Protein AF-A0A1V6BZ57-F1 (afdb_monomer_lite)

Secondary structure (DSSP, 8-state):
---SS-S------TTS--HHHHHHHHHHHHHHHHHHH-SS-EEEEE-GGGHHHHHHHHHHHHHHTTT-HHHHHHHH--SS--TTT--BSS-TT-HHHHHH--EEEHHHHHHHHHH-TTS-HHHHHHHHHHHHHHHHHEEEEEE-TT-TT--TTT---EEE---TTSEETTEEGGGG-TTS-SS--TTTT---HHHHTT--TTSS---SHHHHHHHHHS---TT-TTTT---

Radius of gyration: 19.05 Å; chains: 1; bounding box: 48×35×51 Å

Sequence (231 aa):
MNDITGEKRSIYPSNLLAPEDLGRIIIEEQYDYTSLETDDQALALYNTEKCVDLKYSLDALFVALKDNLADIEIIRGKGEINQADALFYFDSSSVDEWIDYCYFDIYDICKKIILSNKFSQYINNMAAEVQEKINEVILYSFSGKYFQRFQNNVNGLSFFFPDGNALYEGDKVYRYQSWYNAIEDEDSYGKLSFCSDNALMGNGVVENYFEVLDYWFDNQNENGGFNGYGY

Structure (mmCIF, N/CA/C/O backbone):
data_AF-A0A1V6BZ57-F1
#
_entry.id   AF-A0A1V6BZ57-F1
#
loop_
_atom_site.group_PDB
_atom_site.id
_atom_site.type_symbol
_atom_site.label_atom_id
_atom_site.label_alt_id
_atom_site.label_comp_id
_atom_site.label_asym_id
_atom_site.label_entity_id
_atom_site.label_seq_id
_atom_site.pdbx_PDB_ins_code
_atom_site.Cartn_x
_atom_site.Cartn_y
_atom_site.Cartn_z
_atom_site.occupancy
_atom_site.B_iso_or_equiv
_atom_site.auth_seq_id
_atom_site.auth_comp_id
_atom_site.auth_asym_id
_atom_site.auth_atom_id
_atom_site.pdbx_PDB_model_num
ATOM 1 N N . MET A 1 1 ? 22.467 9.948 -10.420 1.00 40.53 1 MET A N 1
ATOM 2 C CA . MET A 1 1 ? 21.338 9.234 -11.041 1.00 40.53 1 MET A CA 1
ATOM 3 C C . MET A 1 1 ? 21.805 7.811 -11.220 1.00 40.53 1 MET A C 1
ATOM 5 O O . MET A 1 1 ? 22.804 7.623 -11.901 1.00 40.53 1 MET A O 1
ATOM 9 N N . ASN A 1 2 ? 21.191 6.866 -10.511 1.00 40.69 2 ASN A N 1
ATOM 10 C CA . ASN A 1 2 ? 21.417 5.454 -10.786 1.00 40.69 2 ASN A CA 1
ATOM 11 C C . ASN A 1 2 ? 20.596 5.143 -12.030 1.00 40.69 2 ASN A C 1
ATOM 13 O O . ASN A 1 2 ? 19.379 5.313 -12.028 1.00 40.69 2 ASN A O 1
ATOM 17 N N . ASP A 1 3 ? 21.308 4.824 -13.094 1.00 54.97 3 ASP A N 1
ATOM 18 C CA . ASP A 1 3 ? 20.764 4.389 -14.367 1.00 54.97 3 ASP A CA 1
ATOM 19 C C . ASP A 1 3 ? 19.885 3.154 -14.098 1.00 54.97 3 ASP A C 1
ATOM 21 O O . ASP A 1 3 ? 20.356 2.216 -13.451 1.00 54.97 3 ASP A O 1
ATOM 25 N N . ILE A 1 4 ? 18.599 3.174 -14.477 1.00 63.56 4 ILE A N 1
ATOM 26 C CA . ILE A 1 4 ? 17.667 2.075 -14.139 1.00 63.56 4 ILE A CA 1
ATOM 27 C C . ILE A 1 4 ? 18.148 0.755 -14.730 1.00 63.56 4 ILE A C 1
ATOM 29 O O . ILE A 1 4 ? 17.919 -0.290 -14.118 1.00 63.56 4 ILE A O 1
ATOM 33 N N . THR A 1 5 ? 18.886 0.810 -15.844 1.00 59.44 5 THR A N 1
ATOM 34 C CA . THR A 1 5 ? 19.538 -0.365 -16.429 1.00 59.44 5 THR A CA 1
ATOM 35 C C . THR A 1 5 ? 21.015 -0.193 -16.778 1.00 59.44 5 THR A C 1
ATOM 37 O O . THR A 1 5 ? 21.686 -1.203 -16.958 1.00 59.44 5 THR A O 1
ATOM 40 N N . GLY A 1 6 ? 21.585 1.020 -16.799 1.00 52.34 6 GLY A N 1
ATOM 41 C CA . GLY A 1 6 ? 23.049 1.204 -16.854 1.00 52.34 6 GLY A CA 1
ATOM 42 C C . GLY A 1 6 ? 23.752 0.721 -18.124 1.00 52.34 6 GLY A C 1
ATOM 43 O O . GLY A 1 6 ? 24.981 0.786 -18.198 1.00 52.34 6 GLY A O 1
ATOM 44 N N . GLU A 1 7 ? 23.017 0.230 -19.124 1.00 53.84 7 GLU A N 1
ATOM 45 C CA . GLU A 1 7 ? 23.578 -0.483 -20.268 1.00 53.84 7 GLU A CA 1
ATOM 46 C C . GLU A 1 7 ? 23.028 0.021 -21.609 1.00 53.84 7 GLU A C 1
ATOM 48 O O . GLU A 1 7 ? 21.966 0.631 -21.715 1.00 53.84 7 GLU A O 1
ATOM 53 N N . LYS A 1 8 ? 23.776 -0.251 -22.687 1.00 57.81 8 LYS A N 1
ATOM 54 C CA . LYS A 1 8 ? 23.262 -0.097 -24.054 1.00 57.81 8 LYS A CA 1
ATOM 55 C C . LYS A 1 8 ? 21.998 -0.945 -24.202 1.00 57.81 8 LYS A C 1
ATOM 57 O O . LYS A 1 8 ? 22.067 -2.145 -23.948 1.00 57.81 8 LYS A O 1
ATOM 62 N N . ARG A 1 9 ? 20.912 -0.340 -24.708 1.00 63.59 9 AR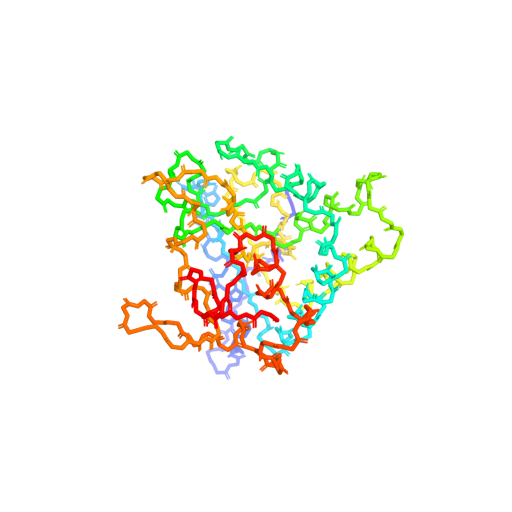G A N 1
ATOM 63 C CA . ARG A 1 9 ? 19.656 -1.024 -25.071 1.00 63.59 9 ARG A CA 1
ATOM 64 C C . ARG A 1 9 ? 19.945 -2.389 -25.700 1.00 63.59 9 ARG A C 1
ATOM 66 O O . ARG A 1 9 ? 20.618 -2.480 -26.733 1.00 63.59 9 ARG A O 1
ATOM 73 N N . SER A 1 10 ? 19.462 -3.442 -25.052 1.00 65.56 10 SER A N 1
ATOM 74 C CA . SER A 1 10 ? 19.669 -4.813 -25.508 1.00 65.56 10 SER A CA 1
ATOM 75 C C . SER A 1 10 ? 18.789 -5.102 -26.726 1.00 65.56 10 SER A C 1
ATOM 77 O O . SER A 1 10 ? 17.597 -4.809 -26.731 1.00 65.56 10 SER A O 1
ATOM 79 N N . ILE A 1 11 ? 19.377 -5.669 -27.783 1.00 69.25 11 ILE A N 1
ATOM 80 C CA . ILE A 1 11 ? 18.643 -6.087 -28.985 1.00 69.25 11 ILE A CA 1
ATOM 81 C C . ILE A 1 11 ? 18.329 -7.574 -28.849 1.00 69.25 11 ILE A C 1
ATOM 83 O O . ILE A 1 11 ? 19.225 -8.412 -28.962 1.00 69.25 11 ILE A O 1
ATOM 87 N N . TYR A 1 12 ? 17.055 -7.902 -28.647 1.00 69.31 12 TYR A N 1
ATOM 88 C CA . TYR A 1 12 ? 16.594 -9.286 -28.550 1.00 69.31 12 TYR A CA 1
ATOM 89 C C . TYR A 1 12 ? 16.087 -9.776 -29.907 1.00 69.31 12 TYR A C 1
ATOM 91 O O . TYR A 1 12 ? 15.252 -9.113 -30.530 1.00 69.31 12 TYR A O 1
ATOM 99 N N . PRO A 1 13 ? 16.523 -10.948 -30.393 1.00 73.38 13 PRO A N 1
ATOM 100 C CA . PRO A 1 13 ? 15.813 -11.611 -31.472 1.00 73.38 13 PRO A CA 1
ATOM 101 C C . PRO A 1 13 ? 14.451 -12.092 -30.941 1.00 73.38 13 PRO A C 1
ATOM 103 O O . PRO A 1 13 ? 14.365 -12.675 -29.862 1.00 73.38 13 PRO A O 1
ATOM 106 N N . SER A 1 14 ? 13.379 -11.843 -31.700 1.00 72.19 14 SER A N 1
ATOM 107 C CA . SER A 1 14 ? 11.987 -12.066 -31.250 1.00 72.19 14 SER A CA 1
ATOM 108 C C . SER A 1 14 ? 11.676 -13.482 -30.741 1.00 72.19 14 SER A C 1
ATOM 110 O O . SER A 1 14 ? 10.747 -13.658 -29.962 1.00 72.19 14 SER A O 1
ATOM 112 N N . ASN A 1 15 ? 12.452 -14.490 -31.143 1.00 78.81 15 ASN A N 1
ATOM 113 C CA . ASN A 1 15 ? 12.293 -15.882 -30.722 1.00 78.81 15 ASN A CA 1
ATOM 114 C C . ASN A 1 15 ? 13.043 -16.253 -29.427 1.00 78.81 15 ASN A C 1
ATOM 116 O O . ASN A 1 15 ? 12.951 -17.405 -29.010 1.00 78.81 15 ASN A O 1
ATOM 120 N N . LEU A 1 16 ? 13.797 -15.327 -28.823 1.00 80.25 16 LEU A N 1
ATOM 121 C CA . LEU A 1 16 ? 14.528 -15.526 -27.561 1.00 80.25 16 LEU A CA 1
ATOM 122 C C . LEU A 1 16 ? 14.095 -14.550 -26.455 1.00 80.25 16 LEU A C 1
ATOM 124 O O . LEU A 1 16 ? 14.735 -14.510 -25.411 1.00 80.25 16 LEU A O 1
ATOM 128 N N . LEU A 1 17 ? 13.048 -13.752 -26.682 1.00 84.62 17 LEU A N 1
ATOM 129 C CA . LEU A 1 17 ? 12.580 -12.763 -25.714 1.00 84.62 17 LEU A CA 1
ATOM 130 C C . LEU A 1 17 ? 11.775 -13.452 -24.602 1.00 84.62 17 LEU A C 1
ATOM 132 O O . LEU A 1 17 ? 10.671 -13.941 -24.853 1.00 84.62 17 LEU A O 1
ATOM 136 N N . ALA A 1 18 ? 12.319 -13.498 -23.384 1.00 88.44 18 ALA A N 1
ATOM 137 C CA . ALA A 1 18 ? 11.575 -13.975 -22.224 1.00 88.44 18 ALA A CA 1
ATOM 138 C C . ALA A 1 18 ? 10.534 -12.926 -21.771 1.00 88.44 18 ALA A C 1
ATOM 140 O O . ALA A 1 18 ? 10.700 -11.735 -22.050 1.00 88.44 18 ALA A O 1
ATOM 141 N N . PRO A 1 19 ? 9.469 -13.320 -21.044 1.00 89.06 19 PRO A N 1
ATOM 142 C CA . PRO A 1 19 ? 8.496 -12.369 -20.500 1.00 89.06 19 PRO A CA 1
ATOM 143 C C . PRO A 1 19 ? 9.128 -11.262 -19.643 1.00 89.06 19 PRO A C 1
ATOM 145 O O . PRO A 1 19 ? 8.738 -10.104 -19.757 1.00 89.06 19 PRO A O 1
ATOM 148 N N . GLU A 1 20 ? 10.136 -11.603 -18.837 1.00 88.75 20 GLU A N 1
ATOM 149 C CA . GLU A 1 20 ? 10.888 -10.638 -18.027 1.00 88.75 20 GLU A CA 1
ATOM 150 C C . GLU A 1 20 ? 11.664 -9.637 -18.893 1.00 88.75 20 GLU A C 1
ATOM 152 O O . GLU A 1 20 ? 11.630 -8.438 -18.622 1.00 88.75 20 GLU A O 1
ATOM 157 N N . ASP A 1 21 ? 12.288 -10.093 -19.986 1.00 87.12 21 ASP A N 1
ATOM 158 C CA . ASP A 1 21 ? 12.981 -9.207 -20.924 1.00 87.12 21 ASP A CA 1
ATOM 159 C C . ASP A 1 21 ? 12.014 -8.222 -21.585 1.00 87.12 21 ASP A C 1
ATOM 161 O O . ASP A 1 21 ? 12.327 -7.040 -21.710 1.00 87.12 21 ASP A O 1
ATOM 165 N N . LEU A 1 22 ? 10.822 -8.687 -21.977 1.00 89.50 22 LEU A N 1
ATOM 166 C CA . LEU A 1 22 ? 9.782 -7.812 -22.516 1.00 89.50 22 LEU A CA 1
ATOM 167 C C . LEU A 1 22 ? 9.320 -6.784 -21.474 1.00 89.50 22 LEU A C 1
ATOM 169 O O . LEU A 1 22 ? 9.206 -5.602 -21.794 1.00 89.50 22 LEU A O 1
ATOM 173 N N . GLY A 1 23 ? 9.077 -7.221 -20.236 1.00 92.12 23 GLY A N 1
ATOM 174 C CA . GLY A 1 23 ? 8.700 -6.338 -19.133 1.00 92.12 23 GLY A CA 1
ATOM 175 C C . GLY A 1 23 ? 9.756 -5.267 -18.862 1.00 92.12 23 GLY A C 1
ATOM 176 O O . GLY A 1 23 ? 9.420 -4.090 -18.741 1.00 92.12 23 GLY A O 1
ATOM 177 N N . ARG A 1 24 ? 11.039 -5.648 -18.858 1.00 89.44 24 ARG A N 1
ATOM 178 C CA . ARG A 1 24 ? 12.160 -4.709 -18.735 1.00 89.44 24 ARG A CA 1
ATOM 179 C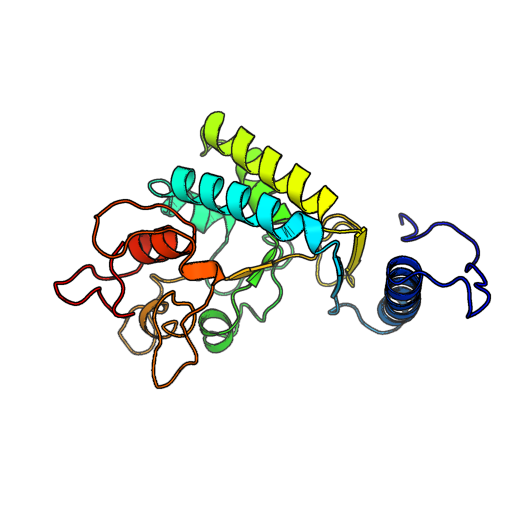 C . ARG A 1 24 ? 12.153 -3.664 -19.850 1.00 89.44 24 ARG A C 1
ATOM 181 O O . ARG A 1 24 ? 12.250 -2.483 -19.544 1.00 89.44 24 ARG A O 1
ATOM 188 N N . ILE A 1 25 ? 11.995 -4.069 -21.114 1.00 88.62 25 ILE A N 1
ATOM 189 C CA . ILE A 1 25 ? 11.953 -3.125 -22.249 1.00 88.62 25 ILE A CA 1
ATOM 190 C C . ILE A 1 25 ? 10.821 -2.104 -22.067 1.00 88.62 25 ILE A C 1
ATOM 192 O O . ILE A 1 25 ? 11.012 -0.918 -22.316 1.00 88.62 25 ILE A O 1
ATOM 196 N N . ILE A 1 26 ? 9.643 -2.546 -21.613 1.00 91.56 26 ILE A N 1
ATOM 197 C CA . ILE A 1 26 ? 8.510 -1.647 -21.351 1.00 91.56 26 ILE A CA 1
ATOM 198 C C . ILE A 1 26 ? 8.869 -0.623 -20.267 1.00 91.56 26 ILE A C 1
ATOM 200 O O . ILE A 1 26 ? 8.581 0.561 -20.436 1.00 91.56 26 ILE A O 1
ATOM 204 N N . ILE A 1 27 ? 9.507 -1.067 -19.180 1.00 92.31 27 ILE A N 1
ATOM 205 C CA . ILE A 1 27 ? 9.957 -0.192 -18.091 1.00 92.31 27 ILE A CA 1
ATOM 206 C C . ILE A 1 27 ? 10.988 0.828 -18.590 1.00 92.31 27 ILE A C 1
ATOM 208 O O . ILE A 1 27 ? 10.864 2.007 -18.274 1.00 92.31 27 ILE A O 1
ATOM 212 N N . GLU A 1 28 ? 11.970 0.399 -19.385 1.00 88.19 28 GLU A N 1
ATOM 213 C CA . GLU A 1 28 ? 13.013 1.272 -19.938 1.00 88.19 28 GLU A CA 1
ATOM 214 C C . GLU A 1 28 ? 12.428 2.364 -20.846 1.00 88.19 28 GLU A C 1
ATOM 216 O O . GLU A 1 28 ? 12.716 3.544 -20.654 1.00 88.19 28 GLU A O 1
ATOM 221 N N . GLU A 1 29 ? 11.570 2.002 -21.806 1.00 88.31 29 GLU A N 1
ATOM 222 C CA . GLU A 1 29 ? 10.993 2.987 -22.733 1.00 88.31 29 GLU A CA 1
ATOM 223 C C . GLU A 1 29 ? 10.022 3.944 -22.023 1.00 88.31 29 GLU A C 1
ATOM 225 O O . GLU A 1 29 ? 9.957 5.126 -22.367 1.00 88.31 29 G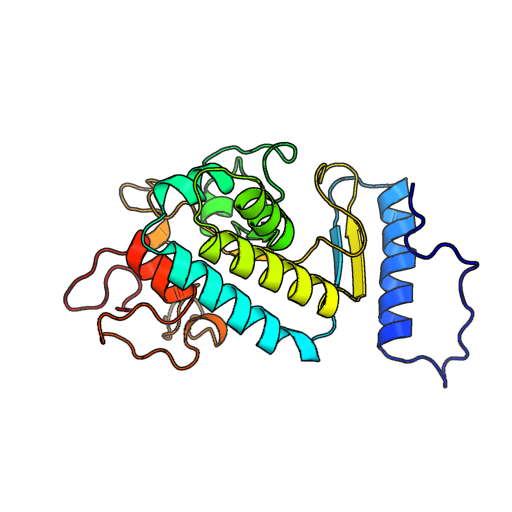LU A O 1
ATOM 230 N N . GLN A 1 30 ? 9.291 3.467 -21.009 1.00 91.00 30 GLN A N 1
ATOM 231 C CA . GLN A 1 30 ? 8.456 4.341 -20.185 1.00 91.00 30 GLN A CA 1
ATOM 232 C C . GLN A 1 30 ? 9.292 5.261 -19.298 1.00 91.00 30 GLN A C 1
ATOM 234 O O . GLN A 1 30 ? 8.971 6.439 -19.191 1.00 91.00 30 GLN A O 1
ATOM 239 N N . TYR A 1 31 ? 10.393 4.784 -18.718 1.00 89.12 31 TYR A N 1
ATOM 240 C CA . TYR A 1 31 ? 11.288 5.641 -17.948 1.00 89.12 31 TYR A CA 1
ATOM 241 C C . TYR A 1 31 ? 11.886 6.764 -18.798 1.00 89.12 31 TYR A C 1
ATOM 243 O O . TYR A 1 31 ? 11.898 7.922 -18.369 1.00 89.12 31 TYR A O 1
ATOM 251 N N . ASP A 1 32 ? 12.359 6.439 -20.003 1.00 84.19 32 ASP A N 1
ATOM 252 C CA . ASP A 1 32 ? 12.898 7.427 -20.936 1.00 84.19 32 ASP A CA 1
ATOM 253 C C . ASP A 1 32 ? 11.841 8.494 -21.259 1.00 84.19 32 ASP A C 1
ATOM 255 O O . ASP A 1 32 ? 12.141 9.684 -21.220 1.00 84.19 32 ASP A O 1
ATOM 259 N N . TYR A 1 33 ? 10.587 8.095 -21.494 1.00 83.69 33 TYR A N 1
ATOM 260 C CA . TYR A 1 33 ? 9.491 9.040 -21.712 1.00 83.69 33 TYR A CA 1
ATOM 261 C C . TYR A 1 33 ? 9.174 9.873 -20.461 1.00 83.69 33 TYR A C 1
ATOM 263 O O . TYR A 1 33 ? 9.168 11.102 -20.526 1.00 83.69 33 TYR A O 1
ATOM 271 N N . THR A 1 34 ? 8.942 9.233 -19.310 1.00 83.94 34 THR A N 1
ATOM 272 C CA . THR A 1 34 ? 8.579 9.925 -18.069 1.00 83.94 34 THR A CA 1
ATOM 273 C C . THR A 1 34 ? 9.672 10.897 -17.657 1.00 83.94 34 THR A C 1
ATOM 275 O O . THR A 1 34 ? 9.390 12.064 -17.436 1.00 83.94 34 THR A O 1
ATOM 278 N N . SER A 1 35 ? 10.938 10.478 -17.637 1.00 75.44 35 SER A N 1
ATOM 279 C CA . SER A 1 35 ? 12.053 11.346 -17.239 1.00 75.44 35 SER A CA 1
ATOM 280 C C . SER A 1 35 ? 12.185 12.625 -18.085 1.00 75.44 35 SER A C 1
ATOM 282 O O . SER A 1 35 ? 12.715 13.630 -17.587 1.00 75.44 35 SER A O 1
ATOM 284 N N . LEU A 1 36 ? 11.678 12.604 -19.322 1.00 71.75 36 LEU A N 1
ATOM 285 C CA . LEU A 1 36 ? 11.666 13.727 -20.254 1.00 71.75 36 LEU A CA 1
ATOM 286 C C . LEU A 1 36 ? 10.383 14.574 -20.179 1.00 71.75 36 LEU A C 1
ATOM 288 O O . LEU A 1 36 ? 10.484 15.797 -20.269 1.00 71.75 36 LEU A O 1
ATOM 292 N N . GLU A 1 37 ? 9.209 13.962 -19.987 1.00 80.12 37 GLU A N 1
ATOM 293 C CA . GLU A 1 37 ? 7.910 14.604 -20.268 1.00 80.12 37 GLU A CA 1
ATOM 294 C C . GLU A 1 37 ? 6.946 14.721 -19.064 1.00 80.12 37 GLU A C 1
ATOM 296 O O . GLU A 1 37 ? 6.043 15.556 -19.103 1.00 80.12 37 GLU A O 1
ATOM 301 N N . THR A 1 38 ? 7.095 13.932 -17.989 1.00 84.12 38 THR A N 1
ATOM 302 C CA . THR A 1 38 ? 6.182 13.941 -16.813 1.00 84.12 38 THR A CA 1
ATOM 303 C C . THR A 1 38 ? 6.946 13.736 -15.498 1.00 84.12 38 THR A C 1
ATOM 305 O O . THR A 1 38 ? 8.074 13.252 -15.469 1.00 84.12 38 THR A O 1
ATOM 308 N N . ASP A 1 39 ? 6.387 14.153 -14.364 1.00 87.31 39 ASP A N 1
ATOM 309 C CA . ASP A 1 39 ? 6.981 13.893 -13.051 1.00 87.31 39 ASP A CA 1
ATOM 310 C C . ASP A 1 39 ? 6.084 13.116 -12.084 1.00 87.31 39 ASP A C 1
ATOM 312 O O . ASP A 1 39 ? 6.575 12.723 -11.027 1.00 87.31 39 ASP A O 1
ATOM 316 N N . ASP A 1 40 ? 4.847 12.819 -12.465 1.00 90.06 40 ASP A N 1
ATOM 317 C CA . ASP A 1 40 ? 3.766 12.269 -11.640 1.00 90.06 40 ASP A CA 1
ATOM 318 C C . ASP A 1 40 ? 3.397 10.813 -11.973 1.00 90.06 40 ASP A C 1
ATOM 320 O O . ASP A 1 40 ? 2.426 10.275 -11.447 1.00 90.06 40 ASP A O 1
ATOM 324 N N . GLN A 1 41 ? 4.200 10.133 -12.793 1.00 92.75 41 GLN A N 1
ATOM 325 C CA . GLN A 1 41 ? 4.006 8.718 -13.127 1.00 92.75 41 GLN A CA 1
ATOM 326 C C . GLN A 1 41 ? 4.971 7.798 -12.377 1.00 92.75 41 GLN A C 1
ATOM 328 O O . GLN A 1 41 ? 6.128 8.145 -12.136 1.00 92.75 41 GLN A O 1
ATOM 333 N N . ALA A 1 42 ? 4.503 6.599 -12.043 1.00 94.12 42 ALA A N 1
ATOM 334 C CA . ALA A 1 42 ? 5.316 5.507 -11.527 1.00 94.12 42 ALA A CA 1
ATOM 335 C C . ALA A 1 42 ? 4.925 4.203 -12.226 1.00 94.12 42 ALA A C 1
ATOM 337 O O . ALA A 1 42 ? 3.759 3.999 -12.566 1.00 94.12 42 ALA A O 1
ATOM 338 N N . LEU A 1 43 ? 5.900 3.324 -12.448 1.00 95.44 43 LEU A N 1
ATOM 339 C CA . LEU A 1 43 ? 5.672 2.025 -13.069 1.00 95.44 43 LEU A CA 1
ATOM 340 C C . LEU A 1 43 ? 6.616 0.988 -12.468 1.00 95.44 43 LEU A C 1
ATOM 342 O O . LEU A 1 43 ? 7.774 1.285 -12.164 1.00 95.44 43 LEU A O 1
ATOM 346 N N . ALA A 1 44 ? 6.120 -0.236 -12.314 1.00 96.50 44 ALA A N 1
ATOM 347 C CA . ALA A 1 44 ? 6.885 -1.346 -11.775 1.00 96.50 44 ALA A CA 1
ATOM 348 C C . ALA A 1 44 ? 6.559 -2.661 -12.493 1.00 96.50 44 ALA A C 1
ATOM 350 O O . ALA A 1 44 ? 5.446 -2.875 -12.974 1.00 96.50 44 ALA A O 1
ATOM 351 N N . LEU A 1 45 ? 7.560 -3.536 -12.558 1.00 97.19 45 LEU A N 1
ATOM 352 C CA . LEU A 1 45 ? 7.474 -4.910 -13.028 1.00 97.19 45 LEU A CA 1
ATOM 353 C C . LEU A 1 45 ? 7.665 -5.848 -11.838 1.00 97.19 45 LEU A C 1
ATOM 355 O O . LEU A 1 45 ? 8.654 -5.734 -11.110 1.00 97.19 45 LEU A O 1
ATOM 359 N N . TYR A 1 46 ? 6.749 -6.803 -11.684 1.00 97.50 46 TYR A N 1
ATOM 360 C CA . TYR A 1 46 ? 6.742 -7.716 -10.546 1.00 97.50 46 TYR A CA 1
ATOM 361 C C . TYR A 1 46 ? 7.000 -9.170 -10.941 1.00 97.50 46 TYR A C 1
ATOM 363 O O . TYR A 1 46 ? 6.500 -9.655 -11.956 1.00 97.50 46 TYR A O 1
ATOM 371 N N . ASN A 1 47 ? 7.694 -9.892 -10.066 1.00 97.06 47 ASN A N 1
ATOM 372 C CA . ASN A 1 47 ? 7.704 -11.341 -10.014 1.00 97.06 47 ASN A CA 1
ATOM 373 C C . ASN A 1 47 ? 6.501 -11.841 -9.200 1.00 97.06 47 ASN A C 1
ATOM 375 O O . ASN A 1 47 ? 6.529 -11.902 -7.970 1.00 97.06 47 ASN A O 1
ATOM 379 N N . THR A 1 48 ? 5.442 -12.242 -9.898 1.00 95.81 48 THR A N 1
ATOM 380 C CA . THR A 1 48 ? 4.196 -12.697 -9.267 1.00 95.81 48 THR A CA 1
ATOM 381 C C . THR A 1 48 ? 4.335 -13.999 -8.482 1.00 95.81 48 THR A C 1
ATOM 383 O O . THR A 1 48 ? 3.517 -14.263 -7.604 1.00 95.81 48 THR A O 1
ATOM 386 N N . GLU A 1 49 ? 5.367 -14.808 -8.747 1.00 97.19 49 GLU A N 1
ATOM 387 C CA . GLU A 1 49 ? 5.622 -16.046 -7.993 1.00 97.19 49 GLU A CA 1
ATOM 388 C C . GLU A 1 49 ? 6.008 -15.765 -6.533 1.00 97.19 49 GLU A C 1
ATOM 390 O O . GLU A 1 49 ? 5.932 -16.655 -5.688 1.00 97.19 49 GLU A O 1
ATOM 395 N N . LYS A 1 50 ? 6.406 -14.524 -6.227 1.00 98.00 50 LYS A N 1
ATOM 396 C CA . LYS A 1 50 ? 6.841 -14.074 -4.898 1.00 98.00 50 LYS A CA 1
ATOM 397 C C . LYS A 1 50 ? 5.756 -13.351 -4.102 1.00 98.00 50 LYS A C 1
ATOM 399 O O . LYS A 1 50 ? 5.945 -13.087 -2.917 1.00 98.00 50 LYS A O 1
ATOM 404 N N . CYS A 1 51 ? 4.601 -13.068 -4.709 1.00 95.62 51 CYS A N 1
ATOM 405 C CA . CYS A 1 51 ? 3.541 -12.294 -4.061 1.00 95.62 51 CYS A CA 1
ATOM 406 C C . CYS A 1 51 ? 2.914 -13.001 -2.850 1.00 95.62 51 CYS A C 1
ATOM 408 O O . CYS A 1 51 ? 2.502 -12.325 -1.913 1.00 95.62 51 CYS A O 1
ATOM 410 N N . VAL A 1 52 ? 2.851 -14.339 -2.844 1.00 95.56 52 VAL A N 1
ATOM 411 C CA . VAL A 1 52 ? 2.289 -15.101 -1.712 1.00 95.56 52 VAL A CA 1
ATOM 412 C C . VAL A 1 52 ? 3.156 -14.943 -0.462 1.00 95.56 52 VAL A C 1
ATOM 414 O O . VAL A 1 52 ? 2.636 -14.630 0.605 1.00 95.56 52 VAL A O 1
ATOM 417 N N . ASP A 1 53 ? 4.477 -15.078 -0.603 1.00 97.12 53 ASP A N 1
ATOM 418 C CA . ASP A 1 53 ? 5.414 -14.893 0.510 1.00 97.12 53 ASP A CA 1
ATOM 419 C C . ASP A 1 53 ? 5.349 -13.457 1.049 1.00 97.12 53 ASP A C 1
ATOM 421 O O . ASP A 1 53 ? 5.294 -13.252 2.260 1.00 97.12 53 ASP A O 1
ATOM 425 N N . LEU A 1 54 ? 5.290 -12.460 0.155 1.00 98.00 54 LEU A N 1
ATOM 426 C CA . LEU A 1 54 ? 5.118 -11.062 0.555 1.00 98.00 54 LEU A CA 1
ATOM 427 C C . LEU A 1 54 ? 3.809 -10.845 1.323 1.00 98.00 54 LEU A C 1
ATOM 429 O O . LEU A 1 54 ? 3.820 -10.161 2.345 1.00 98.00 54 LEU A O 1
ATOM 433 N N . LYS A 1 55 ? 2.695 -11.417 0.853 1.00 96.75 55 LYS A N 1
ATOM 434 C CA . LYS A 1 55 ? 1.397 -11.305 1.528 1.00 96.75 55 LYS A CA 1
ATOM 435 C C . LYS A 1 55 ? 1.473 -11.839 2.955 1.00 96.75 55 LYS A C 1
ATOM 437 O O . LYS A 1 55 ? 1.108 -11.119 3.876 1.00 96.75 55 LYS A O 1
ATOM 442 N N . TYR A 1 56 ? 2.021 -13.038 3.148 1.00 97.31 56 TYR A N 1
ATOM 443 C CA . TYR A 1 56 ? 2.146 -13.624 4.484 1.00 97.31 56 TYR A CA 1
ATOM 444 C C . TYR A 1 56 ? 3.034 -12.802 5.421 1.00 97.31 56 TYR A C 1
ATOM 446 O O . TYR A 1 56 ? 2.669 -12.608 6.581 1.00 97.31 56 TYR A O 1
ATOM 454 N N . SER A 1 57 ? 4.164 -12.273 4.941 1.00 98.38 57 SER A N 1
ATOM 455 C CA . SER A 1 57 ? 4.998 -11.387 5.765 1.00 98.38 57 SER A CA 1
ATOM 456 C C . SER A 1 57 ? 4.280 -10.066 6.084 1.00 98.38 57 SER A C 1
ATOM 458 O O . SER A 1 57 ? 4.402 -9.560 7.201 1.00 98.38 57 SER A O 1
ATOM 460 N N . LEU A 1 58 ? 3.503 -9.516 5.142 1.00 98.25 58 LEU A N 1
ATOM 461 C CA . LEU A 1 58 ? 2.723 -8.293 5.352 1.00 98.25 58 LEU A CA 1
ATOM 462 C C . LEU A 1 58 ? 1.612 -8.500 6.390 1.00 98.25 58 LEU A C 1
ATOM 464 O O . LEU A 1 58 ? 1.482 -7.689 7.306 1.00 98.25 58 LEU A O 1
ATOM 468 N N . ASP A 1 59 ? 0.862 -9.599 6.297 1.00 98.12 59 ASP A N 1
ATOM 469 C CA . ASP A 1 59 ? -0.147 -9.968 7.293 1.00 98.12 59 ASP A CA 1
ATOM 470 C C . ASP A 1 59 ? 0.474 -10.108 8.678 1.00 98.12 59 ASP A C 1
ATOM 472 O O . ASP A 1 59 ? 0.009 -9.489 9.631 1.00 98.12 59 ASP A O 1
ATOM 476 N N . ALA A 1 60 ? 1.571 -10.863 8.787 1.00 98.25 60 ALA A N 1
ATOM 477 C CA . ALA A 1 60 ? 2.249 -11.085 10.058 1.00 98.25 60 ALA A CA 1
ATOM 478 C C . ALA A 1 60 ? 2.716 -9.769 10.705 1.00 98.25 60 ALA A C 1
ATOM 480 O O . ALA A 1 60 ? 2.561 -9.587 11.917 1.00 98.25 60 ALA A O 1
ATOM 481 N N . LEU A 1 61 ? 3.242 -8.834 9.904 1.00 98.81 61 LEU A N 1
ATOM 482 C CA . LEU A 1 61 ? 3.6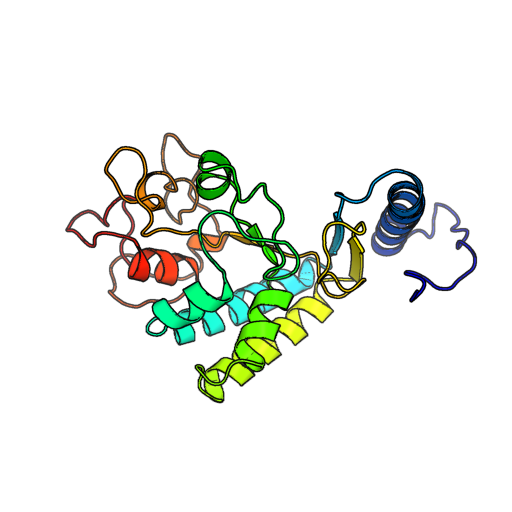10 -7.499 10.372 1.00 98.81 61 LEU A CA 1
ATOM 483 C C . LEU A 1 61 ? 2.394 -6.738 10.916 1.00 98.81 61 LEU A C 1
ATOM 485 O O . LEU A 1 61 ? 2.461 -6.178 12.010 1.00 98.81 61 LEU A O 1
ATOM 489 N N . PHE A 1 62 ? 1.288 -6.701 10.174 1.00 98.50 62 PHE A N 1
ATOM 490 C CA . PHE A 1 62 ? 0.119 -5.921 10.578 1.00 98.50 62 PHE A CA 1
ATOM 491 C C . PHE A 1 62 ? -0.635 -6.536 11.757 1.00 98.50 62 PHE A C 1
ATOM 493 O O . PHE A 1 62 ? -1.057 -5.804 12.652 1.00 98.50 62 PHE A O 1
ATOM 500 N N . VAL A 1 63 ? -0.704 -7.865 11.843 1.00 98.44 63 VAL A N 1
ATOM 501 C CA . VAL A 1 63 ? -1.208 -8.570 13.030 1.00 98.44 63 VAL A CA 1
ATOM 502 C C . VAL A 1 63 ? -0.371 -8.201 14.259 1.00 98.44 63 VAL A C 1
ATOM 504 O O . VAL A 1 63 ? -0.922 -7.916 15.323 1.00 98.44 63 VAL A O 1
ATOM 507 N N . ALA A 1 64 ? 0.958 -8.121 14.125 1.00 98.56 64 ALA A N 1
ATOM 508 C CA . ALA A 1 64 ? 1.833 -7.667 15.208 1.00 98.56 64 ALA A CA 1
ATOM 509 C C . ALA A 1 64 ? 1.655 -6.176 15.560 1.00 98.56 64 ALA A C 1
ATOM 511 O O . ALA A 1 64 ? 1.947 -5.782 16.689 1.00 98.56 64 ALA A O 1
ATOM 512 N N . LEU A 1 65 ? 1.168 -5.360 14.621 1.00 98.62 65 LEU A N 1
ATOM 513 C CA . LEU A 1 65 ? 0.865 -3.938 14.805 1.00 98.62 65 LEU A CA 1
ATOM 514 C C . LEU A 1 65 ? -0.545 -3.667 15.344 1.00 98.62 65 LEU A C 1
ATOM 516 O O . LEU A 1 65 ? -0.849 -2.505 15.611 1.00 98.62 65 LEU A O 1
ATOM 520 N N . LYS A 1 66 ? -1.414 -4.672 15.516 1.00 97.75 66 LYS A N 1
ATOM 521 C CA . LYS A 1 66 ? -2.840 -4.452 15.828 1.00 97.75 66 LYS A CA 1
ATOM 522 C C . LYS A 1 66 ? -3.090 -3.573 17.064 1.00 97.75 66 LYS A C 1
ATOM 524 O O . LYS A 1 66 ? -4.073 -2.847 17.113 1.00 97.75 66 LYS A O 1
ATOM 529 N N . ASP A 1 67 ? -2.182 -3.566 18.039 1.00 98.00 67 ASP A N 1
ATOM 530 C CA . ASP A 1 67 ? -2.302 -2.749 19.256 1.00 98.00 67 ASP A CA 1
ATOM 531 C C . ASP A 1 67 ? -1.513 -1.416 19.172 1.00 98.00 67 ASP A C 1
ATOM 533 O O . ASP A 1 67 ? -1.372 -0.699 20.162 1.00 98.00 67 ASP A O 1
ATOM 537 N N . ASN A 1 68 ? -1.011 -1.057 17.982 1.00 98.38 68 ASN A N 1
ATOM 538 C CA . ASN A 1 68 ? -0.171 0.113 17.695 1.00 98.38 68 ASN A CA 1
ATOM 539 C C . ASN A 1 68 ? -0.816 1.128 16.728 1.00 98.38 68 ASN A C 1
ATOM 541 O O . ASN A 1 68 ? -0.093 1.927 16.126 1.00 98.38 68 ASN A O 1
ATOM 545 N N . LEU A 1 69 ? -2.150 1.142 16.594 1.00 97.81 69 LEU A N 1
ATOM 546 C CA . LEU A 1 69 ? -2.879 2.011 15.650 1.00 97.81 69 LEU A CA 1
ATOM 547 C C . LEU A 1 69 ? -2.405 3.477 15.682 1.00 97.81 69 LEU A C 1
ATOM 549 O O . LEU A 1 69 ? -2.033 4.039 14.656 1.00 97.81 69 LEU A O 1
ATOM 553 N N . ALA A 1 70 ? -2.345 4.085 16.869 1.00 97.69 70 ALA A N 1
ATOM 554 C CA . ALA A 1 70 ? -1.985 5.498 17.003 1.00 97.69 70 ALA A CA 1
ATOM 555 C C . ALA A 1 70 ? -0.568 5.817 16.486 1.00 97.69 70 ALA A C 1
ATOM 557 O O . ALA A 1 70 ? -0.338 6.890 15.930 1.00 97.69 70 ALA A O 1
ATOM 558 N N . ASP A 1 71 ? 0.388 4.899 16.658 1.00 98.31 71 ASP A N 1
ATOM 559 C CA . ASP A 1 71 ? 1.760 5.091 16.184 1.00 98.31 71 ASP A CA 1
ATOM 560 C C . ASP A 1 71 ? 1.871 4.847 14.671 1.00 98.31 71 ASP A C 1
ATOM 562 O O . ASP A 1 71 ? 2.583 5.583 13.985 1.00 98.31 71 ASP A O 1
ATOM 566 N N . ILE A 1 72 ? 1.158 3.852 14.125 1.00 97.94 72 ILE A N 1
ATOM 567 C CA . ILE A 1 72 ? 1.188 3.576 12.681 1.00 97.94 72 ILE A CA 1
ATOM 568 C C . ILE A 1 72 ? 0.420 4.632 11.872 1.00 97.94 72 ILE A C 1
ATOM 570 O O . ILE A 1 72 ? 0.850 4.976 10.775 1.00 97.94 72 ILE A O 1
ATOM 574 N N . GLU A 1 73 ? -0.630 5.248 12.422 1.00 96.81 73 GLU A N 1
ATOM 575 C CA . GLU A 1 73 ? -1.303 6.398 11.798 1.00 96.81 73 GLU A CA 1
ATOM 576 C C . GLU A 1 73 ? -0.383 7.620 11.687 1.00 96.81 73 GLU A C 1
ATOM 578 O O . GLU A 1 73 ? -0.447 8.351 10.702 1.00 96.81 73 GLU A O 1
ATOM 583 N N . ILE A 1 74 ? 0.530 7.828 12.645 1.00 96.62 74 ILE A N 1
ATOM 584 C CA . ILE A 1 74 ? 1.558 8.876 12.534 1.00 96.62 74 ILE A CA 1
ATOM 585 C C . ILE A 1 74 ? 2.531 8.558 11.391 1.00 96.62 74 ILE A C 1
ATOM 587 O O . ILE A 1 74 ? 2.974 9.466 10.687 1.00 96.62 74 ILE A O 1
ATOM 591 N N . ILE A 1 75 ? 2.864 7.278 11.187 1.00 96.94 75 ILE A N 1
ATOM 592 C CA . ILE A 1 75 ? 3.688 6.845 10.053 1.00 96.94 75 ILE A CA 1
ATOM 593 C C . ILE A 1 75 ? 2.948 7.032 8.726 1.00 96.94 75 ILE A C 1
ATOM 595 O O . ILE A 1 75 ? 3.547 7.544 7.785 1.00 96.94 75 ILE A O 1
ATOM 599 N N . ARG A 1 76 ? 1.677 6.648 8.627 1.00 96.88 76 ARG A N 1
ATOM 600 C CA . ARG A 1 76 ? 0.876 6.827 7.409 1.00 96.88 76 ARG A CA 1
ATOM 601 C C . ARG A 1 76 ? 0.672 8.309 7.075 1.00 96.88 76 ARG A C 1
ATOM 603 O O . ARG A 1 76 ? 0.839 8.702 5.927 1.00 96.88 76 ARG A O 1
ATOM 610 N N . GLY A 1 77 ? 0.378 9.125 8.086 1.00 95.75 77 GLY A N 1
ATOM 611 C CA . GLY A 1 77 ? -0.167 10.473 7.922 1.00 95.75 77 GLY A CA 1
ATOM 612 C C . GLY A 1 77 ? -1.697 10.449 7.835 1.00 95.75 77 GLY A C 1
ATOM 613 O O . GLY A 1 77 ? -2.298 9.381 7.818 1.00 95.75 77 GLY A O 1
ATOM 614 N N . LYS A 1 78 ? -2.339 11.621 7.802 1.00 91.81 78 LYS A N 1
ATOM 615 C CA . LYS A 1 78 ? -3.801 11.766 7.683 1.00 91.81 78 LYS A CA 1
ATOM 616 C C . LYS A 1 78 ? -4.178 13.061 6.967 1.00 91.81 78 LYS A C 1
ATOM 618 O O . LYS A 1 78 ? -3.447 14.043 7.095 1.00 91.81 78 LYS A O 1
ATOM 623 N N . GLY A 1 79 ? -5.334 13.077 6.304 1.00 89.12 79 GLY A N 1
ATOM 624 C CA . GLY A 1 79 ? -5.790 14.220 5.507 1.00 89.12 79 GLY A CA 1
ATOM 625 C C . GLY A 1 79 ? -4.840 14.527 4.347 1.00 89.12 79 GLY A C 1
ATOM 626 O O . GLY A 1 79 ? -4.306 13.616 3.729 1.00 89.12 79 GLY A O 1
ATOM 627 N N . GLU A 1 80 ? -4.596 15.802 4.063 1.00 94.88 80 GLU A N 1
ATOM 628 C CA . GLU A 1 80 ? -3.624 16.193 3.038 1.00 94.88 80 GLU A CA 1
ATOM 629 C C . GLU A 1 80 ? -2.188 15.881 3.505 1.00 94.88 80 GLU A C 1
ATOM 631 O O . GLU A 1 80 ? -1.728 16.380 4.537 1.00 94.88 80 GLU A O 1
ATOM 636 N N . ILE A 1 81 ? -1.480 15.038 2.748 1.00 95.75 81 ILE A N 1
ATOM 637 C CA . ILE A 1 81 ? -0.113 14.570 3.036 1.00 95.75 81 ILE A CA 1
ATOM 638 C C . ILE A 1 81 ? 0.799 14.920 1.859 1.00 95.75 81 ILE A C 1
ATOM 640 O O . ILE A 1 81 ? 0.396 14.815 0.703 1.00 95.75 81 ILE A O 1
ATOM 644 N N . ASN A 1 82 ? 2.054 15.281 2.137 1.00 95.56 82 ASN A N 1
ATOM 645 C CA . ASN A 1 82 ? 3.056 15.542 1.103 1.00 95.56 82 ASN A CA 1
ATOM 646 C C . ASN A 1 82 ? 3.897 14.300 0.787 1.00 95.56 82 ASN A C 1
ATOM 648 O O . ASN A 1 82 ? 4.278 13.549 1.685 1.00 95.56 82 ASN A O 1
ATOM 652 N N . GLN A 1 83 ? 4.321 14.168 -0.474 1.00 96.25 83 GLN A N 1
ATOM 653 C CA . GLN A 1 83 ? 5.232 13.104 -0.932 1.00 96.25 83 GLN A CA 1
ATOM 654 C C . GLN A 1 83 ? 6.589 13.087 -0.203 1.00 96.25 83 GLN A C 1
ATOM 656 O O . GLN A 1 83 ? 7.298 12.085 -0.220 1.00 96.25 83 GLN A O 1
ATOM 661 N N . ALA A 1 84 ? 6.975 14.190 0.448 1.00 95.25 84 ALA A N 1
ATOM 662 C CA . ALA A 1 84 ? 8.167 14.258 1.295 1.00 95.25 84 ALA A CA 1
ATOM 663 C C . ALA A 1 84 ? 8.009 13.473 2.614 1.00 95.25 84 ALA A C 1
ATOM 665 O O . ALA A 1 84 ? 8.995 12.957 3.160 1.00 95.25 84 ALA A O 1
ATOM 666 N N . ASP A 1 85 ? 6.772 13.365 3.105 1.00 95.50 85 ASP A N 1
ATOM 667 C CA . ASP A 1 85 ? 6.436 12.807 4.413 1.00 95.50 85 ASP A CA 1
ATOM 668 C C . ASP A 1 85 ? 6.087 11.320 4.320 1.00 95.50 85 ASP A C 1
ATOM 670 O O . ASP A 1 85 ? 6.530 10.537 5.162 1.00 95.50 85 ASP A O 1
ATOM 674 N N . ALA A 1 86 ? 5.343 10.913 3.292 1.00 96.62 86 ALA A N 1
ATOM 675 C CA . ALA A 1 86 ? 4.991 9.524 3.002 1.00 96.62 86 ALA A CA 1
ATOM 676 C C . ALA A 1 86 ? 4.921 9.304 1.487 1.00 96.62 86 ALA A C 1
ATOM 678 O O . ALA A 1 86 ? 4.598 10.233 0.752 1.00 96.62 86 ALA A O 1
ATOM 679 N N . LEU A 1 87 ? 5.214 8.086 1.032 1.00 98.19 87 LEU A N 1
ATOM 680 C CA . LEU A 1 87 ? 5.053 7.704 -0.370 1.00 98.19 87 LEU A CA 1
ATOM 681 C C . LEU A 1 87 ? 3.672 7.070 -0.605 1.00 98.19 87 LEU A C 1
ATOM 683 O O . LEU A 1 87 ? 3.366 6.014 -0.049 1.00 98.19 87 LEU A O 1
ATOM 687 N N . PHE A 1 88 ? 2.852 7.717 -1.430 1.00 97.81 88 PHE A N 1
ATOM 688 C CA . PHE A 1 88 ? 1.481 7.306 -1.757 1.00 97.81 88 PHE A CA 1
ATOM 689 C C . PHE A 1 88 ? 1.162 7.561 -3.237 1.00 97.81 88 PHE A C 1
ATOM 691 O O . PHE A 1 88 ? 1.876 8.314 -3.902 1.00 97.81 88 PHE A O 1
ATOM 698 N N . TYR A 1 89 ? 0.103 6.932 -3.752 1.00 97.19 89 TYR A N 1
ATOM 699 C CA . TYR A 1 89 ? -0.227 6.906 -5.189 1.00 97.19 89 TYR A CA 1
ATOM 700 C C . TYR A 1 89 ? -1.646 7.405 -5.513 1.00 97.19 89 TYR A C 1
ATOM 702 O O . TYR A 1 89 ? -2.288 6.885 -6.420 1.00 97.19 89 TYR A O 1
ATOM 710 N N . PHE A 1 90 ? -2.130 8.395 -4.764 1.00 96.69 90 PHE A N 1
ATOM 711 C CA . PHE A 1 90 ? -3.456 9.008 -4.916 1.00 96.69 90 PHE A CA 1
ATOM 712 C C . PHE A 1 90 ? -3.406 10.504 -4.563 1.00 96.69 90 PHE A C 1
ATOM 714 O O . PHE A 1 90 ? -2.408 10.970 -4.008 1.00 96.69 90 PHE A O 1
ATOM 721 N N . ASP A 1 91 ? -4.451 11.270 -4.863 1.00 96.00 91 ASP A N 1
ATOM 722 C CA . ASP A 1 91 ? -4.596 12.657 -4.418 1.00 96.00 91 ASP A CA 1
ATOM 723 C C . ASP A 1 91 ? -5.045 12.707 -2.950 1.00 96.00 91 ASP A C 1
ATOM 725 O O . ASP A 1 91 ? -6.225 12.588 -2.622 1.00 96.00 91 ASP A O 1
ATOM 729 N N . SER A 1 92 ? -4.092 12.935 -2.042 1.00 95.88 92 SER A N 1
ATOM 730 C CA . SER A 1 92 ? -4.357 13.015 -0.600 1.00 95.88 92 SER A CA 1
ATOM 731 C C . SER A 1 92 ? -5.208 14.223 -0.182 1.00 95.88 92 SER A C 1
ATOM 733 O O . SER A 1 92 ? -5.668 14.274 0.962 1.00 95.88 92 SER A O 1
ATOM 735 N N . SER A 1 93 ? -5.439 15.194 -1.072 1.00 95.44 93 SER A N 1
ATOM 736 C CA . SER A 1 93 ? -6.366 16.305 -0.827 1.00 95.44 93 SER A CA 1
ATOM 737 C C . SER A 1 93 ? -7.826 15.941 -1.135 1.00 95.44 93 SER A C 1
ATOM 739 O O . SER A 1 93 ? -8.745 16.608 -0.650 1.00 95.44 93 SER A O 1
ATOM 741 N N . SER A 1 94 ? -8.050 14.861 -1.892 1.00 96.12 94 SER A N 1
ATOM 742 C CA . SER A 1 94 ? -9.373 14.366 -2.258 1.00 96.12 94 SER A CA 1
ATOM 743 C C . SER A 1 94 ? -9.891 13.372 -1.223 1.00 96.12 94 SER A C 1
ATOM 745 O O . SER A 1 94 ? -9.333 12.295 -1.021 1.00 96.12 94 SER A O 1
ATOM 747 N N . VAL A 1 95 ? -11.000 13.720 -0.567 1.00 94.44 95 VAL A N 1
ATOM 748 C CA . VAL A 1 95 ? -11.674 12.819 0.382 1.00 94.44 95 VAL A CA 1
ATOM 749 C C . VAL A 1 95 ? -12.214 11.576 -0.326 1.00 94.44 95 VAL A C 1
ATOM 751 O O . VAL A 1 95 ? -12.146 10.487 0.235 1.00 94.44 95 VAL A O 1
ATOM 754 N N . ASP A 1 96 ? -12.688 11.722 -1.562 1.00 94.88 96 ASP A N 1
ATOM 755 C CA . ASP A 1 96 ? -13.189 10.591 -2.344 1.00 94.88 96 ASP A CA 1
ATOM 756 C C . ASP A 1 96 ? -12.042 9.618 -2.677 1.00 94.88 96 ASP A C 1
ATOM 758 O O . ASP A 1 96 ? -12.193 8.409 -2.537 1.00 94.88 96 ASP A O 1
ATOM 762 N N . GLU A 1 97 ? -10.837 10.115 -2.988 1.00 96.44 97 GLU A N 1
ATOM 763 C CA . GLU A 1 97 ? -9.681 9.229 -3.201 1.00 96.44 97 GLU A CA 1
ATOM 764 C C . GLU A 1 97 ? -9.144 8.615 -1.901 1.00 96.44 97 GLU A C 1
ATOM 766 O O . GLU A 1 97 ? -8.603 7.512 -1.919 1.00 96.44 97 GLU A O 1
ATOM 771 N N . TRP A 1 98 ? -9.329 9.269 -0.753 1.00 95.94 98 TRP A N 1
ATOM 772 C CA . TRP A 1 98 ? -9.094 8.632 0.546 1.00 95.94 98 TRP A CA 1
ATOM 773 C C . TRP A 1 98 ? -10.028 7.445 0.802 1.00 95.94 98 TRP A C 1
ATOM 775 O O . TRP A 1 98 ? -9.635 6.508 1.500 1.00 95.94 98 TRP A O 1
ATOM 785 N N . ILE A 1 99 ? -11.249 7.489 0.265 1.00 94.50 99 ILE A N 1
ATOM 786 C CA . ILE A 1 99 ? -12.229 6.405 0.369 1.00 94.50 99 ILE A CA 1
ATOM 787 C C . ILE A 1 99 ? -11.873 5.286 -0.620 1.00 94.50 99 ILE A C 1
ATOM 789 O O . ILE A 1 99 ? -11.792 4.126 -0.212 1.00 94.50 99 ILE A O 1
ATOM 793 N N . ASP A 1 100 ? -11.582 5.633 -1.874 1.00 92.69 100 ASP A N 1
ATOM 794 C CA . ASP A 1 100 ? -11.462 4.664 -2.971 1.00 92.69 100 ASP A CA 1
ATOM 795 C C . ASP A 1 100 ? -10.034 4.143 -3.204 1.00 92.69 100 ASP A C 1
ATOM 797 O O . ASP A 1 100 ? -9.844 2.991 -3.595 1.00 92.69 100 ASP A O 1
ATOM 801 N N . TYR A 1 101 ? -9.011 4.975 -2.984 1.00 93.88 101 TYR A N 1
ATOM 802 C CA . TYR A 1 101 ? -7.665 4.763 -3.533 1.00 93.88 101 TYR A CA 1
ATOM 803 C C . TYR A 1 101 ? -6.523 5.031 -2.555 1.00 93.88 101 TYR A C 1
ATOM 805 O O . TYR A 1 101 ? -5.411 5.290 -3.010 1.00 93.88 101 TYR A O 1
ATOM 813 N N . CYS A 1 102 ? -6.733 4.990 -1.237 1.00 96.44 102 CYS A N 1
ATOM 814 C CA . CYS A 1 102 ? -5.704 5.337 -0.247 1.00 96.44 102 CYS A CA 1
ATOM 815 C C . CYS A 1 102 ? -4.524 4.334 -0.205 1.00 96.44 102 CYS A C 1
ATOM 817 O O . CYS A 1 102 ? -4.329 3.587 0.755 1.00 96.44 102 CYS A O 1
ATOM 819 N N . TYR A 1 103 ? -3.728 4.303 -1.270 1.00 97.75 103 TYR A N 1
ATOM 820 C CA . TYR A 1 103 ? -2.669 3.351 -1.541 1.00 97.75 103 TYR A CA 1
ATOM 821 C C . TYR A 1 103 ? -1.320 3.943 -1.149 1.00 97.75 103 TYR A C 1
ATOM 823 O O . TYR A 1 103 ? -0.837 4.905 -1.755 1.00 97.75 103 TYR A O 1
ATOM 831 N N . PHE A 1 104 ? -0.691 3.325 -0.154 1.00 98.56 104 PHE A N 1
ATOM 832 C CA . PHE A 1 104 ? 0.625 3.703 0.355 1.00 98.56 104 PHE A CA 1
ATOM 833 C C . PHE A 1 104 ? 1.671 2.686 -0.082 1.00 98.56 104 PHE A C 1
ATOM 835 O O . PHE A 1 104 ? 1.384 1.493 -0.152 1.00 98.56 104 PHE A O 1
ATOM 842 N N . ASP A 1 105 ? 2.889 3.139 -0.370 1.00 98.69 105 ASP A N 1
ATOM 843 C CA . ASP A 1 105 ? 3.992 2.243 -0.713 1.00 98.69 105 ASP A CA 1
ATOM 844 C C . ASP A 1 105 ? 4.418 1.407 0.503 1.00 98.69 105 ASP A C 1
ATOM 846 O O . ASP A 1 105 ? 4.753 1.940 1.567 1.00 98.69 105 ASP A O 1
ATOM 850 N N . ILE A 1 106 ? 4.426 0.083 0.342 1.00 98.75 106 ILE A N 1
ATOM 851 C CA . ILE A 1 106 ? 4.685 -0.849 1.446 1.00 98.75 106 ILE A CA 1
ATOM 852 C C . ILE A 1 106 ? 6.118 -0.672 1.974 1.00 98.75 106 ILE A C 1
ATOM 854 O O . ILE A 1 106 ? 6.347 -0.684 3.189 1.00 98.75 106 ILE A O 1
ATOM 858 N N . TYR A 1 107 ? 7.094 -0.475 1.082 1.00 98.81 107 TYR A N 1
ATOM 859 C CA . TYR A 1 107 ? 8.502 -0.372 1.459 1.00 98.81 107 TYR A CA 1
ATOM 860 C C . TYR A 1 107 ? 8.773 0.902 2.263 1.00 98.81 107 TYR A C 1
ATOM 862 O O . TYR A 1 107 ? 9.520 0.850 3.247 1.00 98.81 107 TYR A O 1
ATOM 870 N N . ASP A 1 108 ? 8.181 2.041 1.880 1.00 98.75 108 ASP A N 1
ATOM 871 C CA . ASP A 1 108 ? 8.315 3.297 2.630 1.00 98.75 108 ASP A CA 1
ATOM 872 C C . ASP A 1 108 ? 7.692 3.194 4.028 1.00 98.75 108 ASP A C 1
ATOM 874 O O . ASP A 1 108 ? 8.338 3.580 5.006 1.00 98.75 108 ASP A O 1
ATOM 878 N N . ILE A 1 109 ? 6.501 2.595 4.156 1.00 98.69 109 ILE A N 1
ATOM 879 C CA . ILE A 1 109 ? 5.873 2.347 5.464 1.00 98.69 109 ILE A CA 1
ATOM 880 C C . ILE A 1 109 ? 6.783 1.483 6.345 1.00 98.69 109 ILE A C 1
ATOM 882 O O . ILE A 1 109 ? 7.096 1.874 7.474 1.00 98.69 109 ILE A O 1
ATOM 886 N N . CYS A 1 110 ? 7.296 0.365 5.823 1.00 98.81 110 CYS A N 1
ATOM 887 C CA . CYS A 1 110 ? 8.203 -0.513 6.567 1.00 98.81 110 CYS A CA 1
ATOM 888 C C . CYS A 1 110 ? 9.498 0.202 6.975 1.00 98.81 110 CYS A C 1
ATOM 890 O O . CYS A 1 110 ? 9.929 0.108 8.125 1.00 98.81 110 CYS A O 1
ATOM 892 N N . LYS A 1 111 ? 10.085 1.004 6.076 1.00 98.69 111 LYS A N 1
ATOM 893 C CA . LYS A 1 111 ? 11.275 1.817 6.371 1.00 98.69 111 LYS A CA 1
ATOM 894 C C . LYS A 1 111 ? 11.022 2.761 7.542 1.00 98.69 111 LYS A C 1
ATOM 896 O O . LYS A 1 111 ? 11.873 2.915 8.416 1.00 98.69 111 LYS A O 1
ATOM 901 N N . LYS A 1 112 ? 9.857 3.408 7.557 1.00 98.50 112 LYS A N 1
ATOM 902 C CA . LYS A 1 112 ? 9.471 4.353 8.607 1.00 98.50 112 LYS A CA 1
ATOM 903 C C . LYS A 1 112 ? 9.176 3.656 9.937 1.00 98.50 112 LYS A C 1
ATOM 905 O O . LYS A 1 112 ? 9.532 4.213 10.973 1.00 98.50 112 LYS A O 1
ATOM 910 N N . ILE A 1 113 ? 8.613 2.445 9.921 1.00 98.75 113 ILE A N 1
ATOM 911 C CA . ILE A 1 113 ? 8.479 1.595 11.116 1.00 98.75 113 ILE A CA 1
ATOM 912 C C . ILE A 1 113 ? 9.864 1.317 11.713 1.00 98.75 113 ILE A C 1
ATOM 914 O O . ILE A 1 113 ? 10.108 1.667 12.863 1.00 98.75 113 ILE A O 1
ATOM 918 N N . ILE A 1 114 ? 10.796 0.791 10.911 1.00 98.69 114 ILE A N 1
ATOM 919 C CA . ILE A 1 114 ? 12.151 0.411 11.353 1.00 98.69 114 ILE A CA 1
ATOM 920 C C . ILE A 1 114 ? 12.917 1.594 11.962 1.00 98.69 114 ILE A C 1
ATOM 922 O O . ILE A 1 114 ? 13.656 1.434 12.932 1.00 98.69 114 ILE A O 1
ATOM 926 N N . LEU A 1 115 ? 12.764 2.788 11.383 1.00 98.12 115 LEU A N 1
ATOM 927 C CA . LEU A 1 115 ? 13.445 4.004 11.839 1.00 98.12 115 LEU A CA 1
ATOM 928 C C . LEU A 1 115 ? 12.777 4.662 13.055 1.00 98.12 115 LEU A C 1
ATOM 930 O O . LEU A 1 115 ? 13.375 5.540 13.682 1.00 98.12 115 LEU A O 1
ATOM 934 N N . SER A 1 116 ? 11.545 4.279 13.382 1.00 97.88 116 SER A N 1
ATOM 935 C CA . SER A 1 116 ? 10.797 4.848 14.495 1.00 97.88 116 SER A CA 1
ATOM 936 C C . SER A 1 116 ? 11.197 4.201 15.820 1.00 97.88 116 SER A C 1
ATOM 938 O O . SER A 1 116 ? 11.370 2.992 15.939 1.00 97.88 116 SER A O 1
ATOM 940 N N . ASN A 1 117 ? 11.283 5.015 16.872 1.00 97.06 117 ASN A N 1
ATOM 941 C CA . ASN A 1 117 ? 11.521 4.541 18.236 1.00 97.06 117 ASN A CA 1
ATOM 942 C C . ASN A 1 117 ? 10.238 4.086 18.959 1.00 97.06 117 ASN A C 1
ATOM 944 O O . ASN A 1 117 ? 10.284 3.806 20.157 1.00 97.06 117 ASN A O 1
ATOM 948 N N . LYS A 1 118 ? 9.098 4.074 18.258 1.00 98.19 118 LYS A N 1
ATOM 949 C CA . LYS A 1 118 ? 7.784 3.702 18.803 1.00 98.19 118 LYS A CA 1
ATOM 950 C C . LYS A 1 118 ? 7.515 2.207 18.761 1.00 98.19 118 LYS A C 1
ATOM 952 O O . LYS A 1 118 ? 6.746 1.708 19.576 1.00 98.19 118 LYS A O 1
ATOM 957 N N . PHE A 1 119 ? 8.158 1.498 17.842 1.00 98.44 119 PHE A N 1
ATOM 958 C CA . PHE A 1 119 ? 7.910 0.083 17.627 1.00 98.44 119 PHE A CA 1
ATOM 959 C C . PHE A 1 119 ? 8.959 -0.779 18.322 1.00 98.44 119 PHE A C 1
ATOM 961 O O . PHE A 1 119 ? 10.109 -0.383 18.532 1.00 98.44 119 PHE A O 1
ATOM 968 N N . SER A 1 120 ? 8.534 -1.973 18.726 1.00 98.38 120 SER A N 1
ATOM 969 C CA . SER A 1 120 ? 9.421 -2.946 19.352 1.00 98.38 120 SER A CA 1
ATOM 970 C C . SER A 1 120 ? 10.430 -3.498 18.342 1.00 98.38 120 SER A C 1
ATOM 972 O O . SER A 1 120 ? 10.186 -3.509 17.137 1.00 98.38 120 SER A O 1
ATOM 974 N N . GLN A 1 121 ? 11.541 -4.056 18.835 1.00 98.38 121 GLN A N 1
ATOM 975 C CA . GLN A 1 121 ? 12.505 -4.743 17.968 1.00 98.38 121 GLN A CA 1
ATOM 976 C C . GLN A 1 121 ? 11.857 -5.886 17.168 1.00 98.38 121 GLN A C 1
ATOM 978 O O . GLN A 1 121 ? 12.267 -6.155 16.045 1.00 98.38 121 GLN A O 1
ATOM 983 N N . TYR A 1 122 ? 10.845 -6.546 17.736 1.00 98.62 122 TYR A N 1
ATOM 984 C CA . TYR A 1 122 ? 10.097 -7.603 17.060 1.00 98.62 122 TYR A CA 1
ATOM 985 C C . TYR A 1 122 ? 9.365 -7.075 15.818 1.00 98.62 122 TYR A C 1
ATOM 987 O O . TYR A 1 122 ? 9.568 -7.602 14.729 1.00 98.62 122 TYR A O 1
ATOM 995 N N . ILE A 1 123 ? 8.611 -5.979 15.960 1.00 98.81 123 ILE A N 1
ATOM 996 C CA . ILE A 1 123 ? 7.918 -5.317 14.842 1.00 98.81 123 ILE A CA 1
ATOM 997 C C . ILE A 1 123 ? 8.927 -4.800 13.807 1.00 98.81 123 ILE A C 1
ATOM 999 O O . ILE A 1 123 ? 8.727 -4.974 12.609 1.00 98.81 123 ILE A O 1
ATOM 1003 N N . ASN A 1 124 ? 10.046 -4.224 14.254 1.00 98.75 124 ASN A N 1
ATOM 1004 C CA . ASN A 1 124 ? 11.093 -3.744 13.349 1.00 98.75 124 ASN A CA 1
ATOM 1005 C C . ASN A 1 124 ? 11.697 -4.877 12.509 1.00 98.75 124 ASN A C 1
ATOM 1007 O O . ASN A 1 124 ? 11.959 -4.683 11.325 1.00 98.75 124 ASN A O 1
ATOM 1011 N N . ASN A 1 125 ? 11.894 -6.061 13.097 1.00 98.75 125 ASN A N 1
ATOM 1012 C CA . ASN A 1 125 ? 12.386 -7.225 12.362 1.00 98.75 125 ASN A CA 1
ATOM 1013 C C . ASN A 1 125 ? 11.366 -7.707 11.318 1.00 98.75 125 ASN A C 1
ATOM 1015 O O . ASN A 1 125 ? 11.760 -8.013 10.199 1.00 98.75 125 ASN A O 1
ATOM 1019 N N . MET A 1 126 ? 10.071 -7.719 11.650 1.00 98.88 126 MET A N 1
ATOM 1020 C CA . MET A 1 126 ? 9.007 -8.070 10.697 1.00 98.88 126 MET A CA 1
ATOM 1021 C C . MET A 1 126 ? 8.912 -7.064 9.546 1.00 98.88 126 MET A C 1
ATOM 1023 O O . MET A 1 126 ? 8.787 -7.450 8.390 1.00 98.88 126 MET A O 1
ATOM 1027 N N . ALA A 1 127 ? 9.038 -5.767 9.834 1.00 98.88 127 ALA A N 1
ATOM 1028 C CA . ALA A 1 127 ? 9.075 -4.737 8.800 1.00 98.88 127 ALA A CA 1
ATOM 1029 C C . ALA A 1 127 ? 10.301 -4.886 7.882 1.00 98.88 127 ALA A C 1
ATOM 1031 O O . ALA A 1 127 ? 10.193 -4.677 6.675 1.00 98.88 127 ALA A O 1
ATOM 1032 N N . ALA A 1 128 ? 11.457 -5.279 8.429 1.00 98.81 128 ALA A N 1
ATOM 1033 C CA . ALA A 1 128 ? 12.643 -5.573 7.627 1.00 98.81 128 ALA A CA 1
ATOM 1034 C C . ALA A 1 128 ? 12.434 -6.803 6.728 1.00 98.81 128 ALA A C 1
ATOM 1036 O O . ALA A 1 128 ? 12.792 -6.762 5.555 1.00 98.81 128 ALA A O 1
ATOM 1037 N N . GLU A 1 129 ? 11.787 -7.853 7.237 1.00 98.81 129 GLU A N 1
ATOM 1038 C CA . GLU A 1 129 ? 11.428 -9.034 6.445 1.00 98.81 129 GLU A CA 1
ATOM 1039 C C . GLU A 1 129 ? 10.500 -8.673 5.274 1.00 98.81 129 GLU A C 1
ATOM 1041 O O . GLU A 1 129 ? 10.738 -9.092 4.142 1.00 98.81 129 GLU A O 1
ATOM 1046 N N . VAL A 1 130 ? 9.494 -7.821 5.500 1.00 98.88 130 VAL A N 1
ATOM 1047 C CA . VAL A 1 130 ? 8.631 -7.319 4.417 1.00 98.88 130 VAL A CA 1
ATOM 1048 C C . VAL A 1 130 ? 9.448 -6.567 3.359 1.00 98.88 130 VAL A C 1
ATOM 1050 O O . VAL A 1 130 ? 9.241 -6.786 2.168 1.00 98.88 130 VAL A O 1
ATOM 1053 N N . GLN A 1 131 ? 10.417 -5.731 3.752 1.00 98.75 131 GLN A N 1
ATOM 1054 C CA . GLN A 1 131 ? 11.307 -5.061 2.791 1.00 98.75 131 GLN A CA 1
ATOM 1055 C C . GLN A 1 131 ? 12.143 -6.048 1.969 1.00 98.75 131 GLN A C 1
ATOM 1057 O O . GLN A 1 131 ? 12.305 -5.851 0.764 1.00 98.75 131 GLN A O 1
ATOM 1062 N N . GLU A 1 132 ? 12.649 -7.116 2.589 1.00 98.56 132 GLU A N 1
ATOM 1063 C CA . GLU A 1 132 ? 13.353 -8.187 1.878 1.00 98.56 132 GLU A CA 1
ATOM 1064 C C . GLU A 1 132 ? 12.435 -8.864 0.852 1.00 98.56 132 GLU A C 1
ATOM 1066 O O . GLU A 1 132 ? 12.834 -9.035 -0.300 1.00 98.56 132 GLU A O 1
ATOM 1071 N N . LYS A 1 133 ? 11.178 -9.153 1.215 1.00 98.69 133 LYS A N 1
ATOM 1072 C CA . LYS A 1 133 ? 10.188 -9.736 0.294 1.00 98.69 133 LYS A CA 1
ATOM 1073 C C . LYS A 1 133 ? 9.793 -8.812 -0.847 1.00 98.69 133 LYS A C 1
ATOM 1075 O O . LYS A 1 133 ? 9.646 -9.282 -1.973 1.00 98.69 133 LYS A O 1
ATOM 1080 N N . ILE A 1 134 ? 9.691 -7.508 -0.610 1.00 98.44 134 ILE A N 1
ATOM 1081 C CA . ILE A 1 134 ? 9.451 -6.535 -1.685 1.00 98.44 134 ILE A CA 1
ATOM 1082 C C . ILE A 1 134 ? 10.593 -6.559 -2.703 1.00 98.44 134 ILE A C 1
ATOM 1084 O O . ILE A 1 134 ? 10.321 -6.551 -3.900 1.00 98.44 134 ILE A O 1
ATOM 1088 N N . ASN A 1 135 ? 11.848 -6.662 -2.256 1.00 97.56 135 ASN A N 1
ATOM 1089 C CA . ASN A 1 135 ? 12.999 -6.753 -3.161 1.00 97.56 135 ASN A CA 1
ATOM 1090 C C . ASN A 1 135 ? 13.013 -8.054 -3.989 1.00 97.56 135 ASN A C 1
ATOM 1092 O O . ASN A 1 135 ? 13.631 -8.093 -5.047 1.00 97.56 135 ASN A O 1
ATOM 1096 N N . GLU A 1 136 ? 12.356 -9.125 -3.526 1.00 97.88 136 GLU A N 1
ATOM 1097 C CA . GLU A 1 136 ? 12.150 -10.345 -4.323 1.00 97.88 136 GLU A CA 1
ATOM 1098 C C . GLU A 1 136 ? 11.007 -10.192 -5.345 1.00 97.88 136 GLU A C 1
ATOM 1100 O O . GLU A 1 136 ? 11.022 -10.843 -6.393 1.00 97.88 136 GLU A O 1
ATOM 1105 N N . VAL A 1 137 ? 10.004 -9.363 -5.033 1.00 98.38 137 VAL A N 1
ATOM 1106 C CA . VAL A 1 137 ? 8.833 -9.116 -5.887 1.00 98.38 137 VAL A CA 1
ATOM 1107 C C . VAL A 1 137 ? 9.137 -8.079 -6.964 1.00 98.38 137 VAL A C 1
ATOM 1109 O O . VAL A 1 137 ? 8.765 -8.289 -8.112 1.00 98.38 137 VAL A O 1
ATOM 1112 N N . ILE A 1 138 ? 9.784 -6.961 -6.643 1.00 97.94 138 ILE A N 1
ATOM 1113 C CA . ILE A 1 138 ? 10.043 -5.883 -7.604 1.00 97.94 138 ILE A CA 1
ATOM 1114 C C . ILE A 1 138 ? 11.289 -6.218 -8.421 1.00 97.94 138 ILE A C 1
ATOM 1116 O O . ILE A 1 138 ? 12.405 -6.196 -7.914 1.00 97.94 138 ILE A O 1
ATOM 1120 N N . LEU A 1 139 ? 11.089 -6.493 -9.710 1.00 95.88 139 LEU A N 1
ATOM 1121 C CA . LEU A 1 139 ? 12.181 -6.738 -10.655 1.00 95.88 139 LEU A CA 1
ATOM 1122 C C . LEU A 1 139 ? 12.761 -5.421 -11.168 1.00 95.88 139 LEU A C 1
ATOM 1124 O O . LEU A 1 139 ? 13.974 -5.223 -11.172 1.00 95.88 139 LEU A O 1
ATOM 1128 N N . TYR A 1 140 ? 11.876 -4.508 -11.569 1.00 95.62 140 TYR A N 1
ATOM 1129 C CA . TYR A 1 140 ? 12.230 -3.163 -12.005 1.00 95.62 140 TYR A CA 1
ATOM 1130 C C . TYR A 1 140 ? 11.154 -2.183 -11.575 1.00 95.62 140 TYR A C 1
ATOM 1132 O O . TYR A 1 140 ? 9.968 -2.506 -11.624 1.00 95.62 140 TYR A O 1
ATOM 1140 N N . SER A 1 141 ? 11.542 -0.972 -11.199 1.00 96.50 141 SER A N 1
ATOM 1141 C CA . SER A 1 141 ? 10.582 0.093 -10.940 1.00 96.50 141 SER A CA 1
ATOM 1142 C C . SER A 1 141 ? 11.205 1.473 -11.044 1.00 96.50 141 SER A C 1
ATOM 1144 O O . SER A 1 141 ? 12.396 1.668 -10.785 1.00 96.50 141 SER A O 1
ATOM 1146 N N . PHE A 1 142 ? 10.379 2.451 -11.392 1.00 95.06 142 PHE A N 1
ATOM 1147 C CA . PHE A 1 142 ? 10.772 3.850 -11.392 1.00 95.06 142 PHE A CA 1
ATOM 1148 C C . PHE A 1 142 ? 9.593 4.761 -11.100 1.00 95.06 142 PHE A C 1
ATOM 1150 O O . PHE A 1 142 ? 8.427 4.370 -11.200 1.00 95.06 142 PHE A O 1
ATOM 1157 N N . SER A 1 143 ? 9.926 6.012 -10.812 1.00 94.00 143 SER A N 1
ATOM 1158 C CA . SER A 1 143 ? 8.958 7.089 -10.755 1.00 94.00 143 SER A CA 1
ATOM 1159 C C . SER A 1 143 ? 9.512 8.386 -11.331 1.00 94.00 143 SER A C 1
ATOM 1161 O O . SER A 1 143 ? 10.726 8.588 -11.443 1.00 94.00 143 SER A O 1
ATOM 1163 N N . GLY A 1 144 ? 8.602 9.300 -11.644 1.00 92.75 144 GLY A N 1
ATOM 1164 C CA . GLY A 1 144 ? 8.902 10.708 -11.807 1.00 92.75 144 GLY A CA 1
ATOM 1165 C C . GLY A 1 144 ? 9.261 11.385 -10.476 1.00 92.75 144 GLY A C 1
ATOM 1166 O O . GLY A 1 144 ? 9.281 10.776 -9.402 1.00 92.75 144 GLY A O 1
ATOM 1167 N N . LYS A 1 145 ? 9.586 12.677 -10.565 1.00 91.31 145 LYS A N 1
ATOM 1168 C CA . LYS A 1 145 ? 10.174 13.494 -9.486 1.00 91.31 145 LYS A CA 1
ATOM 1169 C C . LYS A 1 145 ? 9.166 13.874 -8.396 1.00 91.31 145 LYS A C 1
ATOM 1171 O O . LYS A 1 145 ? 9.588 14.253 -7.305 1.00 91.31 145 LYS A O 1
ATOM 1176 N N . TYR A 1 146 ? 7.868 13.793 -8.692 1.00 93.81 146 TYR A N 1
ATOM 1177 C CA . TYR A 1 146 ? 6.785 14.048 -7.743 1.00 93.81 146 TYR A CA 1
ATOM 1178 C C . TYR A 1 146 ? 6.879 13.114 -6.529 1.00 93.81 146 TYR A C 1
ATOM 1180 O O . TYR A 1 146 ? 6.726 13.553 -5.391 1.00 93.81 146 TYR A O 1
ATOM 1188 N N . PHE A 1 147 ? 7.237 11.848 -6.757 1.00 96.00 147 PHE A N 1
ATOM 1189 C CA . PHE A 1 147 ? 7.388 10.822 -5.726 1.00 96.00 147 PHE A CA 1
ATOM 1190 C C . PHE A 1 147 ? 8.758 10.913 -5.034 1.00 96.00 147 PHE A C 1
ATOM 1192 O O . PHE A 1 147 ? 9.657 10.101 -5.240 1.00 96.00 147 PHE A O 1
ATOM 1199 N N . GLN A 1 148 ? 8.933 11.928 -4.190 1.00 94.94 148 GLN A N 1
ATOM 1200 C CA . GLN A 1 148 ? 10.236 12.343 -3.640 1.00 94.94 148 GLN A CA 1
ATOM 1201 C C . GLN A 1 148 ? 10.984 11.272 -2.827 1.00 94.94 148 GLN A C 1
ATOM 1203 O O . GLN A 1 148 ? 12.199 11.368 -2.644 1.00 94.94 148 GLN A O 1
ATOM 1208 N N . ARG A 1 149 ? 10.270 10.270 -2.307 1.00 95.38 149 ARG A N 1
ATOM 1209 C CA . ARG A 1 149 ? 10.824 9.183 -1.481 1.00 95.38 149 ARG A CA 1
ATOM 1210 C C . ARG A 1 149 ? 11.067 7.892 -2.257 1.00 95.38 149 ARG A C 1
ATOM 1212 O O . ARG A 1 149 ? 11.626 6.949 -1.694 1.00 95.38 149 ARG A O 1
ATOM 1219 N N . PHE A 1 150 ? 10.656 7.853 -3.520 1.00 97.06 150 PHE A N 1
ATOM 1220 C CA . PHE A 1 150 ? 10.763 6.677 -4.360 1.00 97.06 150 PHE A CA 1
ATOM 1221 C C . PHE A 1 150 ? 12.228 6.363 -4.665 1.00 97.06 150 PHE A C 1
ATOM 1223 O O . PHE A 1 150 ? 13.017 7.219 -5.068 1.00 97.06 150 PHE A O 1
ATOM 1230 N N . GLN A 1 151 ? 12.596 5.105 -4.471 1.00 95.62 151 GLN A N 1
ATOM 1231 C CA . GLN A 1 151 ? 13.876 4.538 -4.851 1.00 95.62 151 GLN A CA 1
ATOM 1232 C C . GLN A 1 151 ? 13.624 3.562 -5.998 1.00 95.62 151 GLN A C 1
ATOM 1234 O O . GLN A 1 151 ? 12.860 2.604 -5.856 1.00 95.62 151 GLN A O 1
ATOM 1239 N N . ASN A 1 152 ? 14.262 3.823 -7.140 1.00 93.44 152 ASN A N 1
ATOM 1240 C CA . ASN A 1 152 ? 14.163 2.953 -8.309 1.00 93.44 152 ASN A CA 1
ATOM 1241 C C . ASN A 1 152 ? 14.554 1.516 -7.951 1.00 93.44 152 ASN A C 1
ATOM 1243 O O . ASN A 1 152 ? 15.525 1.304 -7.220 1.00 93.44 152 ASN A O 1
ATOM 1247 N N . ASN A 1 153 ? 13.810 0.559 -8.503 1.00 95.25 153 ASN A N 1
ATOM 1248 C CA . ASN A 1 153 ? 13.938 -0.881 -8.271 1.00 95.25 153 ASN A CA 1
ATOM 1249 C C . ASN A 1 153 ? 13.734 -1.311 -6.803 1.00 95.25 153 ASN A C 1
ATOM 1251 O O . ASN A 1 153 ? 14.201 -2.373 -6.409 1.00 95.25 153 ASN A O 1
ATOM 1255 N N . VAL A 1 154 ? 13.072 -0.482 -5.986 1.00 96.94 154 VAL A N 1
ATOM 1256 C CA . VAL A 1 154 ? 12.811 -0.755 -4.558 1.00 96.94 154 VAL A CA 1
ATOM 1257 C C . VAL A 1 154 ? 11.373 -0.418 -4.170 1.00 96.94 154 VAL A C 1
ATOM 1259 O O . VAL A 1 154 ? 10.729 -1.182 -3.461 1.00 96.94 154 VAL A O 1
ATOM 1262 N N . ASN A 1 155 ? 10.870 0.737 -4.605 1.00 98.38 155 ASN A N 1
ATOM 1263 C CA . ASN A 1 155 ? 9.494 1.176 -4.363 1.00 98.38 155 ASN A CA 1
ATOM 1264 C C . ASN A 1 155 ? 8.599 0.876 -5.573 1.00 98.38 155 ASN A C 1
ATOM 1266 O O . ASN A 1 155 ? 9.085 0.455 -6.622 1.00 98.38 155 ASN A O 1
ATOM 1270 N N . GLY A 1 156 ? 7.300 1.136 -5.457 1.00 97.44 156 GLY A N 1
ATOM 1271 C CA . GLY A 1 156 ? 6.337 0.954 -6.542 1.00 97.44 156 GLY A CA 1
ATOM 1272 C C . GLY A 1 156 ? 5.382 -0.203 -6.325 1.00 97.44 156 GLY A C 1
ATOM 1273 O O . GLY A 1 156 ? 4.764 -0.631 -7.290 1.00 97.44 156 GLY A O 1
ATOM 1274 N N . LEU A 1 157 ? 5.255 -0.713 -5.099 1.00 98.12 157 LEU A N 1
ATOM 1275 C CA . LEU A 1 157 ? 4.204 -1.656 -4.727 1.00 98.12 157 LEU A CA 1
ATOM 1276 C C . LEU A 1 157 ? 3.458 -1.110 -3.514 1.00 98.12 157 LEU A C 1
ATOM 1278 O O . LEU A 1 157 ? 4.060 -0.823 -2.475 1.00 98.12 157 LEU A O 1
ATOM 1282 N N . SER A 1 158 ? 2.148 -0.959 -3.663 1.00 97.56 158 SER A N 1
ATOM 1283 C CA . SER A 1 158 ? 1.288 -0.331 -2.671 1.00 97.56 158 SER A CA 1
ATOM 1284 C C . SER A 1 158 ? 0.240 -1.280 -2.113 1.00 97.56 158 SER A C 1
ATOM 1286 O O . SER A 1 158 ? -0.032 -2.348 -2.659 1.00 97.56 158 SER A O 1
ATOM 1288 N N . PHE A 1 159 ? -0.345 -0.869 -0.997 1.00 97.38 159 PHE A N 1
ATOM 1289 C CA . PHE A 1 159 ? -1.472 -1.532 -0.358 1.00 97.38 159 PHE A CA 1
ATOM 1290 C C . PHE A 1 159 ? -2.467 -0.478 0.123 1.00 97.38 159 PHE A C 1
ATOM 1292 O O . PHE A 1 159 ? -2.098 0.670 0.386 1.00 97.38 159 PHE A O 1
ATOM 1299 N N . PHE A 1 160 ? -3.737 -0.865 0.171 1.00 97.25 160 PHE A N 1
ATOM 1300 C CA . PHE A 1 160 ? -4.825 -0.016 0.638 1.00 97.25 160 PHE A CA 1
ATOM 1301 C C . PHE A 1 160 ? -4.671 0.205 2.139 1.00 97.25 160 PHE A C 1
ATOM 1303 O O . PHE A 1 160 ? -4.722 -0.776 2.863 1.00 97.25 160 PHE A O 1
ATOM 1310 N N . PHE A 1 161 ? -4.473 1.444 2.598 1.00 97.69 161 PHE A N 1
ATOM 1311 C CA . PHE A 1 161 ? -4.311 1.774 4.016 1.00 97.69 161 PHE A CA 1
ATOM 1312 C C . PHE A 1 161 ? -5.108 3.041 4.389 1.00 97.69 161 PHE A C 1
ATOM 1314 O O . PHE A 1 161 ? -4.590 4.160 4.286 1.00 97.69 161 PHE A O 1
ATOM 1321 N N . PRO A 1 162 ? -6.372 2.884 4.822 1.00 96.44 162 PRO A N 1
ATOM 1322 C CA . PRO A 1 162 ? -7.300 3.999 4.974 1.00 96.44 162 PRO A CA 1
ATOM 1323 C C . PRO A 1 162 ? -7.112 4.809 6.253 1.00 96.44 162 PRO A C 1
ATOM 1325 O O . PRO A 1 162 ? -6.565 4.345 7.255 1.00 96.44 162 PRO A O 1
ATOM 1328 N N . ASP A 1 163 ? -7.661 6.027 6.234 1.00 95.88 163 ASP A N 1
ATOM 1329 C CA . ASP A 1 163 ? -7.963 6.802 7.439 1.00 95.88 163 ASP A CA 1
ATOM 1330 C C . ASP A 1 163 ? -9.337 6.405 7.999 1.00 95.88 163 ASP A C 1
ATOM 1332 O O . ASP A 1 163 ? -10.267 7.208 8.038 1.00 95.88 163 ASP A O 1
ATOM 1336 N N . GLY A 1 164 ? -9.500 5.134 8.378 1.00 95.38 164 GLY A N 1
ATOM 1337 C CA . GLY A 1 164 ? -10.824 4.547 8.617 1.00 95.38 164 GLY A CA 1
ATOM 1338 C C . GLY A 1 164 ? -11.643 5.225 9.725 1.00 95.38 164 GLY A C 1
ATOM 1339 O O . GLY A 1 164 ? -12.871 5.199 9.676 1.00 95.38 164 GLY A O 1
ATOM 1340 N N . ASN A 1 165 ? -10.988 5.880 10.692 1.00 95.12 165 ASN A N 1
ATOM 1341 C CA . ASN A 1 165 ? -11.638 6.640 11.768 1.00 95.12 165 ASN A CA 1
ATOM 1342 C C . ASN A 1 165 ? -12.026 8.081 11.389 1.00 95.12 165 ASN A C 1
ATOM 1344 O O . ASN A 1 165 ? -12.707 8.744 12.179 1.00 95.12 165 ASN A O 1
ATOM 1348 N N . ALA A 1 166 ? -11.594 8.594 10.233 1.00 95.19 166 ALA A N 1
ATOM 1349 C CA . ALA A 1 166 ? -12.030 9.902 9.757 1.00 95.19 166 ALA A CA 1
ATOM 1350 C C . ALA A 1 166 ? -13.548 9.914 9.531 1.00 95.19 166 ALA A C 1
ATOM 1352 O O . ALA A 1 166 ? -14.155 8.879 9.268 1.00 95.19 166 ALA A O 1
ATOM 1353 N N . LEU A 1 167 ? -14.170 11.089 9.652 1.00 94.88 167 LEU A N 1
ATOM 1354 C CA . LEU A 1 167 ? -15.612 11.236 9.461 1.00 94.88 167 LEU A CA 1
ATOM 1355 C C . LEU A 1 167 ? -15.933 11.681 8.033 1.00 94.88 167 LEU A C 1
ATOM 1357 O O . LEU A 1 167 ? -15.413 12.699 7.576 1.00 94.88 167 LEU A O 1
ATOM 1361 N N . TYR A 1 168 ? -16.854 10.973 7.385 1.00 94.31 168 TYR A N 1
ATOM 1362 C CA . TYR A 1 168 ? -17.431 11.301 6.084 1.00 94.31 168 TYR A CA 1
ATOM 1363 C C . TYR A 1 168 ? -18.951 11.128 6.132 1.00 94.31 168 TYR A C 1
ATOM 1365 O O . TYR A 1 168 ? -19.464 10.121 6.616 1.00 94.31 168 TYR A O 1
ATOM 1373 N N . GLU A 1 169 ? -19.680 12.168 5.719 1.00 94.56 169 GLU A N 1
ATOM 1374 C CA . GLU A 1 169 ? -21.152 12.222 5.761 1.00 94.56 169 GLU A CA 1
ATOM 1375 C C . GLU A 1 169 ? -21.783 11.798 7.109 1.00 94.56 169 GLU A C 1
ATOM 1377 O O . GLU A 1 169 ? -22.907 11.306 7.178 1.00 94.56 169 GLU A O 1
ATOM 1382 N N . GLY A 1 170 ? -21.073 12.041 8.216 1.00 93.12 170 GLY A N 1
ATOM 1383 C CA . GLY A 1 170 ? -21.549 11.753 9.572 1.00 93.12 170 GLY A CA 1
ATOM 1384 C C . GLY A 1 170 ? -21.269 10.337 10.085 1.00 93.12 170 GLY A C 1
ATOM 1385 O O . GLY A 1 170 ? -21.674 10.038 11.207 1.00 93.12 170 GLY A O 1
ATOM 1386 N N . ASP A 1 171 ? -20.554 9.503 9.328 1.00 93.12 171 ASP A N 1
ATOM 1387 C CA . ASP A 1 171 ? -20.087 8.180 9.761 1.00 93.12 171 ASP A CA 1
ATOM 1388 C C . ASP A 1 171 ? -18.568 8.031 9.545 1.00 93.12 171 ASP A C 1
ATOM 1390 O O . ASP A 1 171 ? -17.922 8.921 8.990 1.00 93.12 171 ASP A O 1
ATOM 1394 N N . LYS A 1 172 ? -17.974 6.934 10.019 1.00 94.50 172 LYS A N 1
ATOM 1395 C CA . LYS A 1 172 ? -16.565 6.606 9.768 1.00 94.50 172 LYS A CA 1
ATOM 1396 C C . LYS A 1 172 ? -16.329 6.335 8.278 1.00 94.50 172 LYS A C 1
ATOM 1398 O O . LYS A 1 172 ? -17.129 5.646 7.652 1.00 94.50 172 LYS A O 1
ATOM 1403 N N . VAL A 1 173 ? -15.199 6.790 7.735 1.00 94.75 173 VAL A N 1
ATOM 1404 C CA . VAL A 1 173 ? -14.770 6.522 6.348 1.00 94.75 173 VAL A CA 1
ATOM 1405 C C . VAL A 1 173 ? -14.795 5.029 6.033 1.00 94.75 173 VAL A C 1
ATOM 1407 O O . VAL A 1 173 ? -15.272 4.651 4.969 1.00 94.75 173 VAL A O 1
ATOM 1410 N N . TYR A 1 174 ? -14.394 4.180 6.984 1.00 94.56 174 TYR A N 1
ATOM 1411 C CA . TYR A 1 174 ? -14.379 2.725 6.805 1.00 94.56 174 TYR A CA 1
ATOM 1412 C C . TYR A 1 174 ? -15.735 2.131 6.389 1.00 94.56 174 TYR A C 1
ATOM 1414 O O . TYR A 1 174 ? -15.784 1.147 5.657 1.00 94.56 174 TYR A O 1
ATOM 1422 N N . ARG A 1 175 ? -16.853 2.769 6.765 1.00 92.44 175 ARG A N 1
ATOM 1423 C CA . ARG A 1 175 ? -18.195 2.361 6.327 1.00 92.44 175 ARG A CA 1
ATOM 1424 C C . ARG A 1 175 ? -18.371 2.397 4.807 1.00 92.44 175 ARG A C 1
ATOM 1426 O O . ARG A 1 175 ? -19.137 1.609 4.266 1.00 92.44 175 ARG A O 1
ATOM 1433 N N . TYR A 1 176 ? -17.701 3.323 4.133 1.00 92.75 176 TYR A N 1
ATOM 1434 C CA . TYR A 1 176 ? -17.806 3.531 2.688 1.00 92.75 176 TYR A CA 1
ATOM 1435 C C . TYR A 1 176 ? -16.787 2.690 1.907 1.00 92.75 176 TYR A C 1
ATOM 1437 O O . TYR A 1 176 ? -16.667 2.826 0.696 1.00 92.75 176 TYR A O 1
ATOM 1445 N N . GLN A 1 177 ? -16.062 1.806 2.596 1.00 92.75 177 GLN A N 1
ATOM 1446 C CA . GLN A 1 177 ? -14.981 0.991 2.045 1.00 92.75 177 GLN A CA 1
ATOM 1447 C C . GLN A 1 177 ? -15.345 -0.503 2.051 1.00 92.75 177 GLN A C 1
ATOM 1449 O O . GLN A 1 177 ? -14.464 -1.360 2.088 1.00 92.75 177 GLN A O 1
ATOM 1454 N N . SER A 1 178 ? -16.647 -0.828 1.992 1.00 88.94 178 SER A N 1
ATOM 1455 C CA . SER A 1 178 ? -17.162 -2.210 2.021 1.00 88.94 178 SER A CA 1
ATOM 1456 C C . SER A 1 178 ? -16.685 -3.074 0.849 1.00 88.94 178 SER A C 1
ATOM 1458 O O . SER A 1 178 ? -16.713 -4.298 0.947 1.00 88.94 178 SER A O 1
ATOM 1460 N N . TRP A 1 179 ? -16.191 -2.448 -0.225 1.00 90.62 179 TRP A N 1
ATOM 1461 C CA . TRP A 1 179 ? -15.582 -3.119 -1.373 1.00 90.62 179 TRP A CA 1
ATOM 1462 C C . TRP A 1 179 ? -14.296 -3.878 -1.006 1.00 90.62 179 TRP A C 1
ATOM 1464 O O . TRP A 1 179 ? -13.978 -4.899 -1.620 1.00 90.62 179 TRP A O 1
ATOM 1474 N N . TYR A 1 180 ? -13.550 -3.413 0.004 1.00 92.88 180 TYR A N 1
ATOM 1475 C CA . TYR A 1 180 ? -12.313 -4.048 0.457 1.00 92.88 180 TYR A CA 1
ATOM 1476 C C . TYR A 1 180 ? -12.616 -5.116 1.513 1.00 92.88 180 TYR A C 1
ATOM 147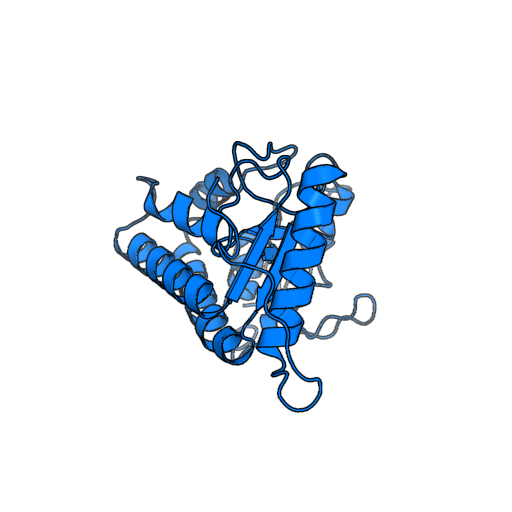8 O O . TYR A 1 180 ? -12.389 -4.912 2.703 1.00 92.88 180 TYR A O 1
ATOM 1486 N N . ASN A 1 181 ? -13.188 -6.246 1.086 1.00 92.00 181 ASN A N 1
ATOM 1487 C CA . ASN A 1 181 ? -13.782 -7.225 2.002 1.00 92.00 181 ASN A CA 1
ATOM 1488 C C . ASN A 1 181 ? -13.589 -8.686 1.554 1.00 92.00 181 ASN A C 1
ATOM 1490 O O . ASN A 1 181 ? -13.448 -8.993 0.366 1.00 92.00 181 ASN A O 1
ATOM 1494 N N . ALA A 1 182 ? -13.591 -9.598 2.529 1.00 91.62 182 ALA A N 1
ATOM 1495 C CA . ALA A 1 182 ? -13.500 -11.046 2.362 1.00 91.62 182 ALA A CA 1
ATOM 1496 C C . ALA A 1 182 ? -14.825 -11.700 1.932 1.00 91.62 182 ALA A C 1
ATOM 1498 O O . ALA A 1 182 ? -14.812 -12.764 1.308 1.00 91.62 182 ALA A O 1
ATOM 1499 N N . ILE A 1 183 ? -15.963 -11.083 2.258 1.00 89.25 183 ILE A N 1
ATOM 1500 C CA . ILE A 1 183 ? -17.289 -11.564 1.855 1.00 89.25 183 ILE A CA 1
ATOM 1501 C C . ILE A 1 183 ? -17.811 -10.818 0.631 1.00 89.25 183 ILE A C 1
ATOM 1503 O O . ILE A 1 183 ? -17.349 -9.735 0.282 1.00 89.25 183 ILE A O 1
ATOM 1507 N N . GLU A 1 184 ? -18.751 -11.455 -0.058 1.00 83.06 184 GLU A N 1
ATOM 1508 C CA . GLU A 1 184 ? -19.424 -10.880 -1.215 1.00 83.06 184 GLU A CA 1
ATOM 1509 C C . GLU A 1 184 ? -20.373 -9.767 -0.761 1.00 83.06 184 GLU A C 1
ATOM 1511 O O . GLU A 1 184 ? -21.198 -9.977 0.126 1.00 83.06 184 GLU A O 1
ATOM 1516 N N . ASP A 1 185 ? -20.241 -8.603 -1.389 1.00 71.44 185 ASP A N 1
ATOM 1517 C CA . ASP A 1 185 ? -21.149 -7.467 -1.254 1.00 71.44 185 ASP A CA 1
ATOM 1518 C C . ASP A 1 185 ? -21.819 -7.264 -2.620 1.00 71.44 185 ASP A C 1
ATOM 1520 O O . ASP A 1 185 ? -21.127 -7.148 -3.639 1.00 71.44 185 ASP A O 1
ATOM 1524 N N . GLU A 1 186 ? -23.156 -7.287 -2.646 1.00 66.81 186 GLU A N 1
ATOM 1525 C CA . GLU A 1 186 ? -23.959 -7.240 -3.877 1.00 66.81 186 GLU A CA 1
ATOM 1526 C C . GLU A 1 186 ? -23.710 -5.954 -4.685 1.00 66.81 186 GLU A C 1
ATOM 1528 O O . GLU A 1 186 ? -23.850 -5.974 -5.910 1.00 66.81 186 GLU A O 1
ATOM 1533 N N . ASP A 1 187 ? -23.283 -4.870 -4.024 1.00 68.06 187 ASP A N 1
ATOM 1534 C CA . ASP A 1 187 ? -23.121 -3.549 -4.638 1.00 68.06 187 ASP A CA 1
ATOM 1535 C C . ASP A 1 187 ? -21.665 -3.196 -5.011 1.00 68.06 187 ASP A C 1
ATOM 1537 O O . ASP A 1 187 ? -21.449 -2.287 -5.818 1.00 68.06 187 ASP A O 1
ATOM 1541 N N . SER A 1 188 ? -20.655 -3.890 -4.464 1.00 63.88 188 SER A N 1
ATOM 1542 C CA . SER A 1 188 ? -19.269 -3.382 -4.457 1.00 63.88 188 SER A CA 1
ATOM 1543 C C . SER A 1 188 ? -18.165 -4.376 -4.861 1.00 63.88 188 SER A C 1
ATOM 1545 O O . SER A 1 188 ? -16.983 -4.043 -4.794 1.00 63.88 188 SER A O 1
ATOM 1547 N N . TYR A 1 189 ? -18.522 -5.559 -5.378 1.00 68.62 189 TYR A N 1
ATOM 1548 C CA . TYR A 1 189 ? -17.568 -6.562 -5.891 1.00 68.62 189 TYR A CA 1
ATOM 1549 C C . TYR A 1 189 ? -16.549 -7.077 -4.852 1.00 68.62 189 TYR A C 1
ATOM 1551 O O . TYR A 1 189 ? -15.407 -7.344 -5.225 1.00 68.62 189 TYR A O 1
ATOM 1559 N N . GLY A 1 190 ? -16.950 -7.231 -3.580 1.00 78.31 190 GLY A N 1
ATOM 1560 C CA . GLY A 1 190 ? -16.128 -7.826 -2.510 1.00 78.31 190 GLY A CA 1
ATOM 1561 C C . GLY A 1 190 ? -15.632 -9.258 -2.802 1.00 78.31 190 GLY A C 1
ATOM 1562 O O . GLY A 1 190 ? -15.435 -9.661 -3.946 1.00 78.31 190 GLY A O 1
ATOM 1563 N N . LYS A 1 191 ? -15.440 -10.092 -1.772 1.00 86.44 191 LYS A N 1
ATOM 1564 C CA . LYS A 1 191 ? -14.892 -11.462 -1.922 1.00 86.44 191 LYS A CA 1
ATOM 1565 C C . LYS A 1 191 ? -13.457 -11.468 -2.459 1.00 86.44 191 LYS A C 1
ATOM 1567 O O . LYS A 1 191 ? -13.056 -12.336 -3.242 1.00 86.44 191 LYS A O 1
ATOM 1572 N N . LEU A 1 192 ? -12.673 -10.482 -2.034 1.00 90.50 192 LEU A N 1
ATOM 1573 C CA . LEU A 1 192 ? -11.271 -10.378 -2.396 1.00 90.50 192 LEU A CA 1
ATOM 1574 C C . LEU A 1 192 ? -10.504 -11.500 -1.700 1.00 90.50 192 LEU A C 1
ATOM 1576 O O . LEU A 1 192 ? -10.456 -11.568 -0.473 1.00 90.50 192 LEU A O 1
ATOM 1580 N N . SER A 1 193 ? -9.842 -12.355 -2.483 1.00 89.25 193 SER A N 1
ATOM 1581 C CA . SER A 1 193 ? -9.017 -13.439 -1.931 1.00 89.25 193 SER A CA 1
ATOM 1582 C C . SER A 1 193 ? -7.917 -12.917 -1.005 1.00 89.25 193 SER A C 1
ATOM 1584 O O . SER A 1 193 ? -7.517 -13.609 -0.079 1.00 89.25 193 SER A O 1
ATOM 1586 N N . PHE A 1 194 ? -7.458 -11.686 -1.253 1.00 89.81 194 PHE A N 1
ATOM 1587 C CA . PHE A 1 194 ? -6.492 -10.969 -0.423 1.00 89.81 194 PHE A CA 1
ATOM 1588 C C . PHE A 1 194 ? -7.017 -10.656 0.990 1.00 89.81 194 PHE A C 1
ATOM 1590 O O . PHE A 1 194 ? -6.216 -10.539 1.912 1.00 89.81 194 PHE A O 1
ATOM 1597 N N . CYS A 1 195 ? -8.334 -10.494 1.153 1.00 92.69 195 CYS A N 1
ATOM 1598 C CA . CYS A 1 195 ? -8.974 -10.169 2.429 1.00 92.69 195 CYS A CA 1
ATOM 1599 C C . CYS A 1 195 ? -9.420 -11.421 3.195 1.00 92.69 195 CYS A C 1
ATOM 1601 O O . CYS A 1 195 ? -9.477 -11.391 4.420 1.00 92.69 195 CYS A O 1
ATOM 1603 N N . SER A 1 196 ? -9.751 -12.515 2.499 1.00 86.19 196 SER A N 1
ATOM 1604 C CA . SER A 1 196 ? -10.238 -13.736 3.150 1.00 86.19 196 SER A CA 1
ATOM 1605 C C . SER A 1 196 ? -9.111 -14.599 3.714 1.00 86.19 196 SER A C 1
ATOM 1607 O O . SER A 1 196 ? -9.174 -15.038 4.857 1.00 86.19 196 SER A O 1
ATOM 1609 N N . ASP A 1 197 ? -8.093 -14.882 2.894 1.00 81.88 197 ASP A N 1
ATOM 1610 C CA . ASP A 1 197 ? -7.086 -15.914 3.164 1.00 81.88 197 ASP A CA 1
ATOM 1611 C C . ASP A 1 197 ? -7.689 -17.181 3.818 1.00 81.88 197 ASP A C 1
ATOM 1613 O O . ASP A 1 197 ? -8.733 -17.667 3.378 1.00 81.88 197 ASP A O 1
ATOM 1617 N N . ASN A 1 198 ? -7.025 -17.731 4.840 1.00 78.19 198 ASN A N 1
ATOM 1618 C CA . ASN A 1 198 ? -7.532 -18.816 5.687 1.00 78.19 198 ASN A CA 1
ATOM 1619 C C . ASN A 1 198 ? -8.138 -18.292 7.005 1.00 78.19 198 ASN A C 1
ATOM 1621 O O . ASN A 1 198 ? -8.264 -19.079 7.945 1.00 78.19 198 ASN A O 1
ATOM 1625 N N . ALA A 1 199 ? -8.450 -16.995 7.093 1.00 88.88 199 ALA A N 1
ATOM 1626 C CA . ALA A 1 199 ? -9.001 -16.401 8.304 1.00 88.88 199 ALA A CA 1
ATOM 1627 C C . ALA A 1 199 ? -10.415 -16.931 8.578 1.00 88.88 199 ALA A C 1
ATOM 1629 O O . ALA A 1 199 ? -11.173 -17.266 7.656 1.00 88.88 199 ALA A O 1
ATOM 1630 N N . LEU A 1 200 ? -10.761 -17.066 9.857 1.00 90.06 200 LEU A N 1
ATOM 1631 C CA . LEU A 1 200 ? -12.042 -17.612 10.288 1.00 90.06 200 LEU A CA 1
ATOM 1632 C C . LEU A 1 200 ? -12.921 -16.509 10.876 1.00 90.06 200 LEU A C 1
ATOM 1634 O O . LEU A 1 200 ? -12.865 -16.230 12.069 1.00 90.06 200 LEU A O 1
ATOM 1638 N N . MET A 1 201 ? -13.820 -15.990 10.040 1.00 90.75 201 MET A N 1
ATOM 1639 C CA . MET A 1 201 ? -14.804 -14.973 10.412 1.00 90.75 201 MET A CA 1
ATOM 1640 C C . MET A 1 201 ? -15.512 -15.274 11.748 1.00 90.75 201 MET A C 1
ATOM 1642 O O . MET A 1 201 ? -16.102 -16.346 11.937 1.00 90.75 201 MET A O 1
ATOM 1646 N N . GLY A 1 202 ? -15.508 -14.290 12.645 1.00 89.12 202 GLY A N 1
ATOM 1647 C CA . GLY A 1 202 ? -16.226 -14.269 13.914 1.00 89.12 202 GLY A CA 1
ATOM 1648 C C . GLY A 1 202 ? -15.581 -15.105 15.017 1.00 89.12 202 GLY A C 1
ATOM 1649 O O . GLY A 1 202 ? -16.267 -15.465 15.982 1.00 89.12 202 GLY A O 1
ATOM 1650 N N . ASN A 1 203 ? -14.303 -15.473 14.882 1.00 92.12 203 ASN A N 1
ATOM 1651 C CA . ASN A 1 203 ? -13.575 -16.210 15.915 1.00 92.12 203 ASN A CA 1
ATOM 1652 C C . ASN A 1 203 ? -12.947 -15.280 16.981 1.00 92.12 203 ASN A C 1
ATOM 1654 O O . ASN A 1 203 ? -12.527 -15.776 18.034 1.00 92.12 203 ASN A O 1
ATOM 1658 N N . GLY A 1 204 ? -12.933 -13.961 16.751 1.00 90.62 204 GLY A N 1
ATOM 1659 C CA . GLY A 1 204 ? -12.364 -12.952 17.639 1.00 90.62 204 GLY A CA 1
ATOM 1660 C C . GLY A 1 204 ? -10.833 -12.917 17.638 1.00 90.62 204 GLY A C 1
ATOM 1661 O O . GLY A 1 204 ? -10.233 -12.458 18.619 1.00 90.62 204 GLY A O 1
ATOM 1662 N N . VAL A 1 205 ? -10.191 -13.428 16.589 1.00 93.56 205 VAL A N 1
ATOM 1663 C CA . VAL A 1 205 ? -8.740 -13.512 16.420 1.00 93.56 205 VAL A CA 1
ATO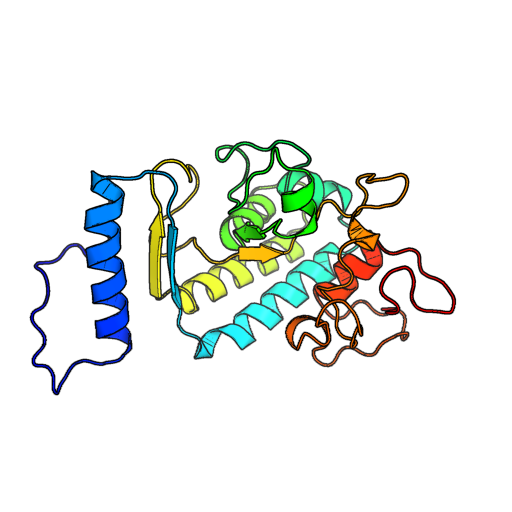M 1664 C C . VAL A 1 205 ? -8.364 -12.778 15.144 1.00 93.56 205 VAL A C 1
ATOM 1666 O O . VAL A 1 205 ? -8.802 -13.119 14.065 1.00 93.56 205 VAL A O 1
ATOM 1669 N N . VAL A 1 206 ? -7.482 -11.791 15.272 1.00 95.50 206 VAL A N 1
ATOM 1670 C CA . VAL A 1 206 ? -6.950 -11.061 14.118 1.00 95.50 206 VAL A CA 1
ATOM 1671 C C . VAL A 1 206 ? -5.846 -11.896 13.462 1.00 95.50 206 VAL A C 1
ATOM 1673 O O . VAL A 1 206 ? -4.771 -12.058 14.050 1.00 95.50 206 VAL A O 1
ATOM 1676 N N . GLU A 1 207 ? -6.107 -12.429 12.270 1.00 95.88 207 GLU A N 1
ATOM 1677 C CA . GLU A 1 207 ? -5.252 -13.385 11.554 1.00 95.88 207 GLU A CA 1
ATOM 1678 C C . GLU A 1 207 ? -4.563 -12.784 10.318 1.00 95.88 207 GLU A C 1
ATOM 1680 O O . GLU A 1 207 ? -3.497 -13.267 9.928 1.00 95.88 207 GLU A O 1
ATOM 1685 N N . ASN A 1 208 ? -5.120 -11.728 9.714 1.00 97.06 208 ASN A N 1
ATOM 1686 C CA . ASN A 1 208 ? -4.563 -11.096 8.511 1.00 97.06 208 ASN A CA 1
ATOM 1687 C C . ASN A 1 208 ? -4.695 -9.560 8.494 1.00 97.06 208 ASN A C 1
ATOM 1689 O O . ASN A 1 208 ? -5.264 -8.952 9.399 1.00 97.06 208 ASN A O 1
ATOM 1693 N N . TYR A 1 209 ? -4.152 -8.914 7.454 1.00 97.50 209 TYR A N 1
ATOM 1694 C CA . TYR A 1 209 ? -4.201 -7.457 7.297 1.00 97.50 209 TYR A CA 1
ATOM 1695 C C . TYR A 1 209 ? -5.624 -6.881 7.275 1.00 97.50 209 TYR A C 1
ATOM 1697 O O . TYR A 1 209 ? -5.877 -5.841 7.882 1.00 97.50 209 TYR A O 1
ATOM 1705 N N . PHE A 1 210 ? -6.551 -7.539 6.583 1.00 96.38 210 PHE A N 1
ATOM 1706 C CA . PHE A 1 210 ? -7.933 -7.074 6.500 1.00 96.38 210 PHE A CA 1
ATOM 1707 C C . PHE A 1 210 ? -8.601 -7.080 7.882 1.00 96.38 210 PHE A C 1
ATOM 1709 O O . PHE A 1 210 ? -9.194 -6.080 8.278 1.00 96.38 210 PHE A O 1
ATOM 1716 N N . GLU A 1 211 ? -8.406 -8.134 8.670 1.00 96.44 211 GLU A N 1
ATOM 1717 C CA . GLU A 1 211 ? -8.925 -8.216 10.039 1.00 96.44 211 GLU A CA 1
ATOM 1718 C C . GLU A 1 211 ? -8.291 -7.195 10.985 1.00 96.44 211 GLU A C 1
ATOM 1720 O O . GLU A 1 211 ? -8.910 -6.784 11.962 1.00 96.44 211 GLU A O 1
ATOM 1725 N N . VAL A 1 212 ? -7.074 -6.728 10.693 1.00 97.38 212 VAL A N 1
ATOM 1726 C CA . VAL A 1 212 ? -6.477 -5.600 11.419 1.00 97.38 212 VAL A CA 1
ATOM 1727 C C . VAL A 1 212 ? -7.243 -4.306 11.131 1.00 97.38 212 VAL A C 1
ATOM 1729 O O . VAL A 1 212 ? -7.500 -3.541 12.061 1.00 97.38 212 VAL A O 1
ATOM 1732 N N . LEU A 1 213 ? -7.643 -4.059 9.878 1.00 96.75 213 LEU A N 1
ATOM 1733 C CA . LEU A 1 213 ? -8.498 -2.914 9.538 1.00 96.75 213 LEU A CA 1
ATOM 1734 C C . LEU A 1 213 ? -9.870 -3.030 10.206 1.00 96.75 213 LEU A C 1
ATOM 1736 O O . LEU A 1 213 ? -10.354 -2.052 10.777 1.00 96.75 213 LEU A O 1
ATOM 1740 N N . ASP A 1 214 ? -10.445 -4.231 10.198 1.00 95.00 214 ASP A N 1
ATOM 1741 C CA . ASP A 1 214 ? -11.718 -4.532 10.851 1.00 95.00 214 ASP A CA 1
ATOM 1742 C C . ASP A 1 214 ? -11.661 -4.280 12.366 1.00 95.00 214 ASP A C 1
ATOM 1744 O O . ASP A 1 214 ? -12.510 -3.592 12.937 1.00 95.00 214 ASP A O 1
ATOM 1748 N N . TYR A 1 215 ? -10.585 -4.741 13.007 1.00 95.88 215 TYR A N 1
ATOM 1749 C CA . TYR A 1 215 ? -10.290 -4.505 14.418 1.00 95.88 215 TYR A CA 1
ATOM 1750 C C . TYR A 1 215 ? -10.107 -3.018 14.748 1.00 95.88 215 TYR A C 1
ATOM 1752 O O . TYR A 1 215 ? -10.532 -2.554 15.809 1.00 95.88 215 TYR A O 1
ATOM 1760 N N . TRP A 1 216 ? -9.455 -2.255 13.868 1.00 96.69 216 TRP A N 1
ATOM 1761 C CA . TRP A 1 216 ? -9.169 -0.839 14.100 1.00 96.69 216 TRP A CA 1
ATOM 1762 C C . TRP A 1 216 ? -10.363 0.078 13.876 1.00 96.69 216 TRP A C 1
ATOM 1764 O O . TRP A 1 216 ? -10.521 1.063 14.608 1.00 96.69 216 TRP A O 1
ATOM 1774 N N . PHE A 1 217 ? -11.155 -0.193 12.844 1.00 95.75 217 PHE A N 1
ATOM 1775 C CA . PHE A 1 217 ? -12.070 0.799 12.296 1.00 95.75 217 PHE A CA 1
ATOM 1776 C C . PHE A 1 217 ? -13.531 0.378 12.347 1.00 95.75 217 PHE A C 1
ATOM 1778 O O . PHE A 1 217 ? -14.385 1.265 12.486 1.00 95.75 217 PHE A O 1
ATOM 1785 N N . ASP A 1 218 ? -13.836 -0.920 12.317 1.00 92.81 218 ASP A N 1
ATOM 1786 C CA . ASP A 1 218 ? -15.223 -1.365 12.336 1.00 92.81 218 ASP A CA 1
ATOM 1787 C C . ASP A 1 218 ? -15.858 -1.278 13.736 1.00 92.81 218 ASP A C 1
ATOM 1789 O O . ASP A 1 218 ? -15.210 -1.289 14.786 1.00 92.81 218 ASP A O 1
ATOM 1793 N N . ASN A 1 219 ? -17.178 -1.147 13.755 1.00 85.75 219 ASN A N 1
ATOM 1794 C CA . ASN A 1 219 ? -18.015 -1.247 14.928 1.00 85.75 219 ASN A CA 1
ATOM 1795 C C . ASN A 1 219 ? -18.486 -2.694 15.096 1.00 85.75 219 ASN A C 1
ATOM 1797 O O . ASN A 1 219 ? -19.555 -3.061 14.613 1.00 85.75 219 ASN A O 1
ATOM 1801 N N . GLN A 1 220 ? -17.736 -3.489 15.853 1.00 76.25 220 GLN A N 1
ATOM 1802 C CA . GLN A 1 220 ? -18.094 -4.879 16.143 1.00 76.25 220 GLN A CA 1
ATOM 1803 C C . GLN A 1 220 ? -19.512 -4.985 16.740 1.00 76.25 220 GLN A C 1
ATOM 1805 O O . GLN A 1 220 ? -19.803 -4.458 17.819 1.00 76.25 220 GLN A O 1
ATOM 1810 N N . ASN A 1 221 ? -20.413 -5.647 16.013 1.00 78.75 221 ASN A N 1
ATOM 1811 C CA . ASN A 1 221 ? -21.801 -5.895 16.404 1.00 78.75 221 ASN A CA 1
ATOM 1812 C C . ASN A 1 221 ? -22.220 -7.316 15.983 1.00 78.75 221 ASN A C 1
ATOM 1814 O O . ASN A 1 221 ? -21.449 -8.024 15.342 1.00 78.75 221 ASN A O 1
ATOM 1818 N N . GLU A 1 222 ? -23.437 -7.744 16.334 1.00 74.00 222 GLU A N 1
ATOM 1819 C CA . GLU A 1 222 ? -23.928 -9.110 16.059 1.00 74.00 222 GLU A CA 1
ATOM 1820 C C . GLU A 1 222 ? -23.919 -9.505 14.566 1.00 74.00 222 GLU A C 1
ATOM 1822 O O . GLU A 1 222 ? -24.005 -10.690 14.259 1.00 74.00 222 GLU A O 1
ATOM 1827 N N . ASN A 1 223 ? -23.795 -8.536 13.653 1.00 80.19 223 ASN A N 1
ATOM 1828 C CA . ASN A 1 223 ? -23.802 -8.729 12.205 1.00 80.19 223 ASN A CA 1
ATOM 1829 C C . ASN A 1 223 ? -22.437 -8.468 11.539 1.00 80.19 223 ASN A C 1
ATOM 1831 O O . ASN A 1 223 ? -22.407 -8.369 10.318 1.00 80.19 223 ASN A O 1
ATOM 1835 N N . GLY A 1 224 ? -21.339 -8.312 12.290 1.00 80.44 224 GLY A N 1
ATOM 1836 C CA . GLY A 1 224 ? -20.030 -7.995 11.695 1.00 80.44 224 GLY A CA 1
ATOM 1837 C C . GLY A 1 224 ? -19.904 -6.537 11.235 1.00 80.44 224 GLY A C 1
ATOM 1838 O O . GLY A 1 224 ? -19.391 -6.246 10.168 1.00 80.44 224 GLY A O 1
ATOM 1839 N N . GLY A 1 225 ? -20.461 -5.590 11.990 1.00 87.50 225 GLY A N 1
ATOM 1840 C CA . GLY A 1 225 ? -20.152 -4.174 11.779 1.00 87.50 225 GLY A CA 1
ATOM 1841 C C . GLY A 1 225 ? -20.721 -3.545 10.509 1.00 87.50 225 GLY A C 1
ATOM 1842 O O . GLY A 1 225 ? -21.881 -3.774 10.158 1.00 87.50 225 GLY A O 1
ATOM 1843 N N . PHE A 1 226 ? -19.956 -2.634 9.913 1.00 88.38 226 PHE A N 1
ATOM 1844 C CA . PHE A 1 226 ? -20.317 -1.885 8.715 1.00 88.38 226 PHE A CA 1
ATOM 1845 C C . PHE A 1 226 ? -20.157 -2.722 7.454 1.00 88.38 226 PHE A C 1
ATOM 1847 O O . PHE A 1 226 ? -20.958 -2.574 6.533 1.00 88.38 226 PHE A O 1
ATOM 1854 N N . ASN A 1 227 ? -19.129 -3.569 7.414 1.00 86.69 227 ASN A N 1
ATOM 1855 C CA . ASN A 1 227 ? -18.789 -4.375 6.246 1.00 86.69 227 ASN A CA 1
ATOM 1856 C C . ASN A 1 227 ? -19.432 -5.781 6.286 1.00 86.69 227 ASN A C 1
ATOM 1858 O O . ASN A 1 227 ? -19.306 -6.539 5.327 1.00 86.69 227 ASN A O 1
ATOM 1862 N N . GLY A 1 228 ? -20.136 -6.136 7.366 1.00 88.94 228 GLY A N 1
ATOM 1863 C CA . GLY A 1 228 ? -20.771 -7.445 7.539 1.00 88.94 228 GLY A CA 1
ATOM 1864 C C . GLY A 1 228 ? -19.801 -8.573 7.915 1.00 88.94 228 GLY A C 1
ATOM 1865 O O . GLY A 1 228 ? -20.210 -9.733 7.977 1.00 88.94 228 GLY A O 1
ATOM 1866 N N . TYR A 1 229 ? -18.530 -8.247 8.146 1.00 90.75 229 TYR A N 1
ATOM 1867 C CA . TYR A 1 229 ? -17.465 -9.146 8.558 1.00 90.75 229 TYR A CA 1
ATOM 1868 C C . TYR A 1 229 ? -17.123 -8.909 10.032 1.00 90.75 229 TYR A C 1
ATOM 1870 O O . TYR A 1 229 ? -17.060 -7.787 10.512 1.00 90.75 229 TYR A O 1
ATOM 1878 N N . GLY A 1 230 ? -16.905 -9.986 10.777 1.00 90.31 230 GLY A N 1
ATOM 1879 C CA . GLY A 1 230 ? -16.275 -9.899 12.092 1.00 90.31 230 GLY A CA 1
ATOM 1880 C C . GLY A 1 230 ? -14.982 -10.689 12.057 1.00 90.31 230 GLY A C 1
ATOM 1881 O O . GLY A 1 230 ? -15.005 -11.828 11.584 1.00 90.31 230 GLY A O 1
ATOM 1882 N N . TYR A 1 231 ? -13.888 -10.103 12.538 1.00 88.19 231 TYR A N 1
ATOM 1883 C CA . TYR A 1 231 ? -12.677 -10.862 12.865 1.00 88.19 231 TYR A CA 1
ATOM 1884 C C . TYR A 1 231 ? -12.901 -11.832 14.046 1.00 88.19 231 TYR A C 1
ATOM 1886 O O . TYR A 1 231 ? -13.990 -11.857 14.671 1.00 88.19 231 TYR A O 1
#

pLDDT: mean 91.05, std 10.59, range [40.53, 98.88]

Foldseek 3Di:
DPDLVPDDPDDDDPVPQDPVNVVVVVQNVVCVVCQPPHFQDKDFDWDPVLVVVLQQLQFVLLLLCLVVVVVLCCQLDAAQDALVRFFFNFGSPDPVCLLVPGKGKLLSSLVSQLPDPSDDPVSNVSSVVSQVSQLNTTPWMDGGCRNVPDDTSRTDDIDNDHPQQDDDPRAGSVLSNLLDACDDDPPRPHNPCSHPPPDDWPPQRRRGNNQSCLSPHFDDDPQSGSNSTHD